Protein AF-A0AAW0YJJ9-F1 (afdb_monomer)

Mean predicted aligned error: 19.39 Å

Solvent-accessible surface area (backbone atoms only — not comparable to full-atom values): 18242 Å² total; per-residue (Å²): 126,76,77,82,68,66,64,67,80,53,61,61,94,86,38,88,67,25,73,57,55,52,52,52,48,52,52,46,52,50,46,52,54,56,66,72,48,93,59,61,86,70,57,46,58,56,50,55,52,51,48,54,51,50,52,51,50,52,51,48,52,55,50,49,52,53,52,52,52,51,50,52,54,51,50,53,52,49,52,55,52,50,53,51,50,49,54,51,49,51,55,34,48,55,51,44,60,65,66,80,73,74,61,62,89,79,41,93,83,54,60,74,71,58,75,61,61,44,95,88,51,78,79,64,95,70,92,69,89,79,58,80,53,82,73,88,95,60,98,54,47,79,64,71,83,73,65,68,82,86,68,65,86,82,68,69,77,73,48,73,67,54,54,50,51,50,49,53,50,51,53,50,53,48,52,52,49,22,52,50,26,48,53,50,50,54,55,49,52,53,51,49,54,53,51,52,52,52,49,52,53,51,52,52,51,53,49,39,52,59,44,35,75,76,37,56,70,60,25,52,52,54,50,53,53,48,53,50,50,55,52,51,53,52,53,53,55,72,67,54,76,80,79,72,76,76,82,72,77,78,80,76,80,79,82,78,82,72,56,96,74,45,29,79,46,58,27,38,41,88,44,101,91,46,76,42,83,76,49,73,52,75,32,80,56,79,66,75,45,52,30,37,97,86,52,76,45,72,65,126

Foldseek 3Di:
DVVVCDPQLDDDPPDPAGPVNVVLVVLQVVLVVVQVDDDDPPVNVVSVVSNVVSVVVVVVSVVVVVVVVVVVVVVVVVVVVVVVVVVVLVVLCCLQCVDPDPDLVVDPPRDQVCVQDDPLDDRDPDRDPQDQDDDDDDRDTPCVVPDDCVVPPPDDPCPPVNSVVSVVVSVVVSVVSNVVSVVVVVVVVVVVVVVVVVVVVVVQLVVLVVVCVVPVVVSVVSVVVVVVVVVVVVVVVVPPDPPDDPDDPDDDDDDDDADPQWDKDFAWDQDPVGTDTPDIDTHNDDACWHHYPVDIGHDD

pLDDT: mean 71.69, std 17.63, range [35.59, 93.94]

Secondary structure (DSSP, 8-state):
-TTTT--TTSPPTT-SS-HHHHHHHHHHHHHHHHHHS-PPTTHHHHHHHHHHHHHHHHHHHHHHHHHHHHHHHHHHHHHHHHHHHHHHHHHHHHHHH---PPPTTT-TT--THHHHS-TTSPPPS--S--PPPPSSS----TTTTS--GGGTTS-----HHHHHHHHHHHHHHHHHHHHHHHHHHHHHHHHHHHHHHHHHHHHHHHHHHHHHHH-HHHHHHHHHHHHHHHHHHHHHHHHS-----------PPPPPP--TT-EEEEEEEEETTEEEEEEEEEESS---EEE-SS-EEE--

Organism: NCBI:txid1651941

Sequence (300 aa):
MSELFEDPLTPKNGLTLTPFHITTLLLSSLVLFLSSTTLPSPFSLYIGMLKRIMVILVMIMIGHHVVVSQMDRVQKRWEIAREKENRELESLQVKAELKKKPDDWENASAHPSHFLTTRDGKPRLFPFPLGKAGGMGNKELWWEAGNSAHVGHFNQRETPEMLEQLRLETEGKEKARQAKAKKALKKFEARRAKWTKRLTHLKIISGIVVVGLVNRKIAVVCLAGYIYYTF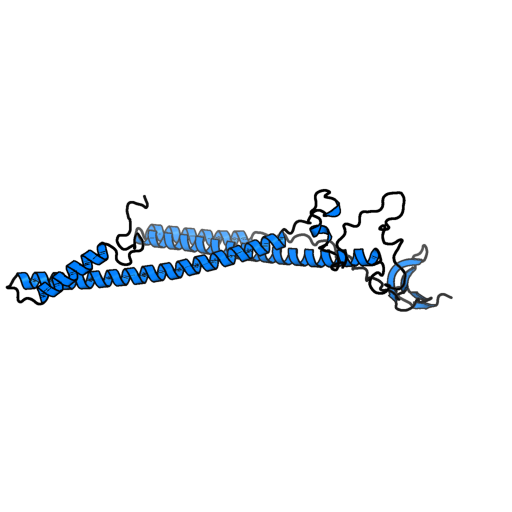AMHLAEMLKVEKKEEEGPAKKKKKIPAGPGMAMTYIYEPTPEGPKEAGAFPTRSPSHRLTTSFDSRYAS

Structure (mmCIF, N/CA/C/O backbone):
data_AF-A0AAW0YJJ9-F1
#
_entry.id   AF-A0AAW0YJJ9-F1
#
loop_
_atom_site.group_PDB
_atom_site.id
_atom_site.type_symbol
_atom_site.label_atom_id
_atom_site.label_alt_id
_atom_site.label_comp_id
_atom_site.label_asym_id
_atom_site.label_entity_id
_atom_site.label_seq_id
_atom_site.pdbx_PDB_ins_code
_atom_site.Cartn_x
_atom_site.Cartn_y
_atom_site.Cartn_z
_atom_site.occupancy
_atom_site.B_iso_or_equiv
_atom_site.auth_seq_id
_atom_site.auth_comp_id
_atom_site.auth_asym_id
_atom_site.auth_atom_id
_atom_site.pdbx_PDB_model_num
ATOM 1 N N . MET A 1 1 ? -5.923 21.837 16.883 1.00 39.38 1 MET A N 1
ATOM 2 C CA . MET A 1 1 ? -6.956 21.059 17.611 1.00 39.38 1 MET A CA 1
ATOM 3 C C . MET A 1 1 ? -6.453 19.711 18.138 1.00 39.38 1 MET A C 1
ATOM 5 O O . MET A 1 1 ? -7.084 19.179 19.035 1.00 39.38 1 MET A O 1
ATOM 9 N N . SER A 1 2 ? -5.332 19.170 17.648 1.00 44.78 2 SER A N 1
ATOM 10 C CA . SER A 1 2 ? -4.733 17.900 18.101 1.00 44.78 2 SER A CA 1
ATOM 11 C C . SER A 1 2 ? -4.000 17.959 19.451 1.00 44.78 2 SER A C 1
ATOM 13 O O . SER A 1 2 ? -3.766 16.914 20.039 1.00 44.78 2 SER A O 1
ATOM 15 N N . GLU A 1 3 ? -3.668 19.147 19.964 1.00 44.06 3 GLU A N 1
ATOM 16 C CA . GLU A 1 3 ? -2.981 19.307 21.261 1.00 44.06 3 GLU A CA 1
ATOM 17 C C . GLU A 1 3 ? -3.934 19.348 22.469 1.00 44.06 3 GLU A C 1
ATOM 19 O O . GLU A 1 3 ? -3.485 19.270 23.604 1.00 44.06 3 GLU A O 1
ATOM 24 N N . LEU A 1 4 ? -5.254 19.454 22.257 1.00 48.41 4 LEU A N 1
ATOM 25 C CA . LEU A 1 4 ? -6.216 19.569 23.366 1.00 48.41 4 LEU A CA 1
ATOM 26 C C . LEU A 1 4 ? -6.617 18.211 23.978 1.00 48.41 4 LEU A C 1
ATOM 28 O O . LEU A 1 4 ? -7.229 18.174 25.039 1.00 48.41 4 LEU A O 1
ATOM 32 N N . PHE A 1 5 ? -6.282 17.108 23.304 1.00 53.56 5 PHE A N 1
ATOM 33 C CA . PHE A 1 5 ? -6.531 15.730 23.737 1.00 53.56 5 PHE A CA 1
ATOM 34 C C . PHE A 1 5 ? -5.223 14.939 23.677 1.00 53.56 5 PHE A C 1
ATOM 36 O O . PHE A 1 5 ? -5.098 13.959 22.944 1.00 53.56 5 PHE A O 1
ATOM 43 N N . GLU A 1 6 ? -4.213 15.401 24.410 1.00 66.94 6 GLU A N 1
ATOM 44 C CA . GLU A 1 6 ? -3.031 14.577 24.636 1.00 66.94 6 GLU A CA 1
ATOM 45 C C . GLU A 1 6 ? -3.427 13.338 25.439 1.00 66.94 6 GLU A C 1
ATOM 47 O O . GLU A 1 6 ? -4.012 13.444 26.517 1.00 66.94 6 GLU A O 1
ATOM 52 N N . ASP A 1 7 ? -3.120 12.161 24.899 1.00 67.44 7 ASP A N 1
ATOM 53 C CA . ASP A 1 7 ? -3.418 10.892 25.551 1.00 67.44 7 ASP A CA 1
ATOM 54 C C . ASP A 1 7 ? -2.572 10.758 26.837 1.00 67.44 7 ASP A C 1
ATOM 56 O O . ASP A 1 7 ? -1.342 10.639 26.752 1.00 67.44 7 ASP A O 1
ATOM 60 N N . PRO A 1 8 ? -3.192 10.755 28.036 1.00 71.69 8 PRO A N 1
ATOM 61 C CA . PRO A 1 8 ? -2.481 10.686 29.316 1.00 71.69 8 PRO A CA 1
ATOM 62 C C . PRO A 1 8 ? -1.749 9.348 29.538 1.00 71.69 8 PRO A C 1
ATOM 64 O O . PRO A 1 8 ? -0.961 9.207 30.483 1.00 71.69 8 PRO A O 1
ATOM 67 N N . LEU A 1 9 ? -2.004 8.351 28.684 1.00 70.31 9 LEU A N 1
ATOM 68 C CA . LEU A 1 9 ? -1.375 7.034 28.711 1.00 70.31 9 LEU A CA 1
ATOM 69 C C . LEU A 1 9 ? -0.168 6.927 27.773 1.00 70.31 9 LEU A C 1
ATOM 71 O O . LEU A 1 9 ? 0.536 5.917 27.824 1.00 70.31 9 LEU A O 1
ATOM 75 N N . THR A 1 10 ? 0.121 7.954 26.968 1.00 71.94 10 THR A N 1
ATOM 76 C CA . THR A 1 10 ? 1.301 7.943 26.097 1.00 71.94 10 THR A CA 1
ATOM 77 C C . THR A 1 10 ? 2.590 8.228 26.876 1.00 71.94 10 THR A C 1
ATOM 79 O O . THR A 1 10 ? 2.663 9.202 27.634 1.00 71.94 10 THR A O 1
ATOM 82 N N . PRO A 1 11 ? 3.637 7.395 26.720 1.00 69.12 11 PRO A N 1
ATOM 83 C CA . PRO A 1 11 ? 4.928 7.642 27.347 1.00 69.12 11 PRO A CA 1
ATOM 84 C C . PRO A 1 11 ? 5.573 8.894 26.746 1.00 69.12 11 PRO A C 1
ATOM 86 O O . PRO A 1 11 ? 5.840 8.961 25.546 1.00 69.12 11 PRO A O 1
ATOM 89 N N . LYS A 1 12 ? 5.845 9.888 27.594 1.00 69.50 12 LYS A N 1
ATOM 90 C CA . LYS A 1 12 ? 6.594 11.099 27.238 1.00 69.50 12 LYS A CA 1
ATOM 91 C C . LYS A 1 12 ? 8.019 11.002 27.788 1.00 69.50 12 LYS A C 1
ATOM 93 O O . LYS A 1 12 ? 8.244 10.437 28.856 1.00 69.50 12 LYS A O 1
ATOM 98 N N . ASN A 1 13 ? 8.985 11.569 27.065 1.00 67.62 13 ASN A N 1
ATOM 99 C CA . ASN A 1 13 ? 10.380 11.731 27.510 1.00 67.62 13 ASN A CA 1
ATOM 100 C C . ASN A 1 13 ? 11.144 10.423 27.811 1.00 67.62 13 ASN A C 1
ATOM 102 O O . ASN A 1 13 ? 12.044 10.412 28.644 1.00 67.62 13 ASN A O 1
ATOM 106 N N . GLY A 1 14 ? 10.794 9.312 27.153 1.00 67.31 14 GLY A N 1
ATOM 107 C CA . GLY A 1 14 ? 11.489 8.028 27.334 1.00 67.31 14 GLY A CA 1
ATOM 108 C C . GLY A 1 14 ? 11.180 7.303 28.651 1.00 67.31 14 GLY A C 1
ATOM 109 O O . GLY A 1 14 ? 11.773 6.261 28.920 1.00 67.31 14 GLY A O 1
ATOM 110 N N . LEU A 1 15 ? 10.241 7.812 29.457 1.00 71.25 15 LEU A N 1
ATOM 111 C CA . LEU A 1 15 ? 9.734 7.129 30.647 1.00 71.25 15 LEU A CA 1
ATOM 112 C C . LEU A 1 15 ? 8.694 6.078 30.241 1.00 71.25 15 LEU A C 1
ATOM 114 O O . LEU A 1 15 ? 7.738 6.381 29.531 1.00 71.25 15 LEU A O 1
ATOM 118 N N . THR A 1 16 ? 8.863 4.842 30.714 1.00 69.62 16 THR A N 1
ATOM 119 C CA . THR A 1 16 ? 7.934 3.729 30.445 1.00 69.62 16 THR A CA 1
ATOM 120 C C . THR A 1 16 ? 6.622 3.842 31.225 1.00 69.62 16 THR A C 1
ATOM 122 O O . THR A 1 16 ? 5.606 3.307 30.792 1.00 69.62 16 THR A O 1
ATOM 125 N N . LEU A 1 17 ? 6.630 4.546 32.360 1.00 75.75 17 LEU A N 1
ATOM 126 C CA . LEU A 1 17 ? 5.475 4.764 33.230 1.00 75.75 17 LEU A CA 1
ATOM 127 C C . LEU A 1 17 ? 5.027 6.222 33.127 1.00 75.75 17 LEU A C 1
ATOM 129 O O . LEU A 1 17 ? 5.780 7.132 33.475 1.00 75.75 17 LEU A O 1
ATOM 133 N N . THR A 1 18 ? 3.794 6.451 32.672 1.00 82.69 18 THR A N 1
ATOM 134 C CA . THR A 1 18 ? 3.230 7.810 32.665 1.00 82.69 18 THR A CA 1
ATOM 135 C C . THR A 1 18 ? 2.819 8.235 34.079 1.00 82.69 18 THR A C 1
ATOM 137 O O . THR A 1 18 ? 2.569 7.372 34.928 1.00 82.69 18 THR A O 1
ATOM 140 N N . PRO A 1 19 ? 2.674 9.544 34.356 1.00 83.12 19 PRO A N 1
ATOM 141 C CA . PRO A 1 19 ? 2.151 10.026 35.635 1.00 83.12 19 PRO A CA 1
ATOM 142 C C . PRO A 1 19 ? 0.823 9.362 36.028 1.00 83.12 19 PRO A C 1
ATOM 144 O O . PRO A 1 19 ? 0.608 9.069 37.198 1.00 83.12 19 PRO A O 1
ATOM 147 N N . PHE A 1 20 ? -0.024 9.031 35.047 1.00 83.88 20 PHE A N 1
ATOM 148 C CA . PHE A 1 20 ? -1.269 8.295 35.264 1.00 83.88 20 PHE A CA 1
ATOM 149 C C . PHE A 1 20 ? -1.039 6.849 35.737 1.00 83.88 20 PHE A C 1
ATOM 151 O O . PHE A 1 20 ? -1.742 6.355 36.615 1.00 83.88 20 PHE A O 1
ATOM 158 N N . HIS A 1 21 ? -0.023 6.160 35.211 1.00 84.88 21 HIS A N 1
ATOM 159 C CA . HIS A 1 21 ? 0.356 4.829 35.697 1.00 84.88 21 HIS A CA 1
ATOM 160 C C . HIS A 1 21 ? 0.873 4.882 37.140 1.00 84.88 21 HIS A C 1
ATOM 162 O O . HIS A 1 21 ? 0.586 3.992 37.934 1.00 84.88 21 HIS A O 1
ATOM 168 N N . ILE A 1 22 ? 1.601 5.941 37.500 1.00 86.75 22 ILE A N 1
ATOM 169 C CA . ILE A 1 22 ? 2.150 6.123 38.850 1.00 86.75 22 ILE A CA 1
ATOM 170 C C . ILE A 1 22 ? 1.032 6.414 39.860 1.00 86.75 22 ILE A C 1
ATOM 172 O O . ILE A 1 22 ? 0.998 5.804 40.928 1.00 86.75 22 ILE A O 1
ATOM 176 N N . THR A 1 23 ? 0.086 7.299 39.527 1.00 86.69 23 THR A N 1
ATOM 177 C CA . THR A 1 23 ? -1.044 7.619 40.416 1.00 86.69 23 THR A CA 1
ATOM 178 C C . THR A 1 23 ? -1.983 6.434 40.599 1.00 86.69 23 THR A C 1
ATOM 180 O O . THR A 1 23 ? -2.426 6.176 41.716 1.00 86.69 23 THR A O 1
ATOM 183 N N . THR A 1 24 ? -2.251 5.673 39.535 1.00 87.44 24 THR A N 1
ATOM 184 C CA . THR A 1 24 ? -3.068 4.452 39.616 1.00 87.44 24 THR A CA 1
ATOM 185 C C . THR A 1 24 ? -2.387 3.360 40.435 1.00 87.44 24 THR A C 1
ATOM 187 O O . THR A 1 24 ? -3.048 2.751 41.277 1.00 87.44 24 THR A O 1
ATOM 190 N N . LEU A 1 25 ? -1.071 3.162 40.281 1.00 88.31 25 LEU A N 1
ATOM 191 C CA . LEU A 1 25 ? -0.288 2.263 41.136 1.00 88.31 25 LEU A CA 1
ATOM 192 C C . LEU A 1 25 ? -0.369 2.673 42.607 1.00 88.31 25 LEU A C 1
ATOM 194 O O . LEU A 1 25 ? -0.678 1.831 43.448 1.00 88.31 25 LEU A O 1
ATOM 198 N N . LEU A 1 26 ? -0.162 3.956 42.909 1.00 90.25 26 LEU A N 1
ATOM 199 C CA . LEU A 1 26 ? -0.200 4.481 44.274 1.00 90.25 26 LEU A CA 1
ATOM 200 C C . LEU A 1 26 ? -1.591 4.356 44.912 1.00 90.25 26 LEU A C 1
ATOM 202 O O . LEU A 1 26 ? -1.706 3.937 46.061 1.00 90.25 26 LEU A O 1
ATOM 206 N N . LEU A 1 27 ? -2.665 4.651 44.173 1.00 89.00 27 LEU A N 1
ATOM 207 C CA . LEU A 1 27 ? -4.025 4.425 44.671 1.00 89.00 27 LEU A CA 1
ATOM 208 C C . LEU A 1 27 ? -4.305 2.932 44.873 1.00 89.00 27 LEU A C 1
ATOM 210 O O . LEU A 1 27 ? -4.967 2.556 45.836 1.00 89.00 27 LEU A O 1
ATOM 214 N N . SER A 1 28 ? -3.816 2.072 43.976 1.00 87.38 28 SER A N 1
ATOM 215 C CA . SER A 1 28 ? -4.058 0.631 44.065 1.00 87.38 28 SER A CA 1
ATOM 216 C C . SER A 1 28 ? -3.346 0.011 45.267 1.00 87.38 28 SER A C 1
ATOM 218 O O . SER A 1 28 ? -3.951 -0.789 45.980 1.00 87.38 28 SER A O 1
ATOM 220 N N . SER A 1 29 ? -2.109 0.430 45.552 1.00 89.44 29 SER A N 1
ATOM 221 C CA . SER A 1 29 ? -1.363 -0.019 46.727 1.00 89.44 29 SER A CA 1
ATOM 222 C C . SER A 1 29 ? -2.005 0.487 48.017 1.00 89.44 29 SER A C 1
ATOM 224 O O . SER A 1 29 ? -2.169 -0.295 48.952 1.00 89.44 29 SER A O 1
ATOM 226 N N . LEU A 1 30 ? -2.471 1.741 48.040 1.00 89.31 30 LEU A N 1
ATOM 227 C CA . LEU A 1 30 ? -3.208 2.312 49.167 1.00 89.31 30 LEU A CA 1
ATOM 228 C C . LEU A 1 30 ? -4.517 1.552 49.436 1.00 89.31 30 LEU A C 1
ATOM 230 O O . LEU A 1 30 ? -4.807 1.212 50.578 1.00 89.31 30 LEU A O 1
ATOM 234 N N . VAL A 1 31 ? -5.295 1.240 48.395 1.00 89.62 31 VAL A N 1
ATOM 235 C CA . VAL A 1 31 ? -6.559 0.493 48.521 1.00 89.62 31 VAL A CA 1
ATOM 236 C C . VAL A 1 31 ? -6.321 -0.950 48.970 1.00 89.62 31 VAL A C 1
ATOM 238 O O . VAL A 1 31 ? -7.091 -1.467 49.777 1.00 89.62 31 VAL A O 1
ATOM 241 N N . LEU A 1 32 ? -5.258 -1.606 48.494 1.00 86.81 32 LEU A N 1
ATOM 242 C CA . LEU A 1 32 ? -4.882 -2.946 48.956 1.00 86.81 32 LEU A CA 1
ATOM 243 C C . LEU A 1 32 ? -4.444 -2.942 50.424 1.00 86.81 32 LEU A C 1
ATOM 245 O O . LEU A 1 32 ? -4.860 -3.822 51.174 1.00 86.81 32 LEU A O 1
ATOM 249 N N . PHE A 1 33 ? -3.670 -1.936 50.835 1.00 88.56 33 PHE A N 1
ATOM 250 C CA . PHE A 1 33 ? -3.261 -1.738 52.224 1.00 88.56 33 PHE A CA 1
ATOM 251 C C . PHE A 1 33 ? -4.461 -1.451 53.138 1.00 88.56 33 PHE A C 1
ATOM 253 O O . PHE A 1 33 ? -4.631 -2.081 54.173 1.00 88.56 33 PHE A O 1
ATOM 260 N N . LEU A 1 34 ? -5.366 -0.564 52.726 1.00 85.56 34 LEU A N 1
ATOM 261 C CA . LEU A 1 34 ? -6.602 -0.294 53.464 1.00 85.56 34 LEU A CA 1
ATOM 262 C C . LEU A 1 34 ? -7.491 -1.545 53.544 1.00 85.56 34 LEU A C 1
ATOM 264 O O . LEU A 1 34 ? -8.087 -1.819 54.581 1.00 85.56 34 LEU A O 1
ATOM 268 N N . SER A 1 35 ? -7.538 -2.351 52.480 1.00 84.44 35 SER A N 1
ATOM 269 C CA . SER A 1 35 ? -8.289 -3.610 52.448 1.00 84.44 35 SER A CA 1
ATOM 270 C C . SER A 1 35 ? -7.710 -4.705 53.351 1.00 84.44 35 SER A C 1
ATOM 272 O O . SER A 1 35 ? -8.447 -5.648 53.641 1.00 84.44 35 SER A O 1
ATOM 274 N N . SER A 1 36 ? -6.432 -4.644 53.745 1.00 85.38 36 SER A N 1
ATOM 275 C CA . SER A 1 36 ? -5.837 -5.604 54.687 1.00 85.38 36 SER A CA 1
ATOM 276 C C . SER A 1 36 ? -6.034 -5.200 56.148 1.00 85.38 36 SER A C 1
ATOM 278 O O . SER A 1 36 ? -5.894 -6.037 57.038 1.00 85.38 36 SER A O 1
ATOM 280 N N . THR A 1 37 ? -6.396 -3.942 56.404 1.00 84.88 37 THR A N 1
ATOM 281 C CA . THR A 1 37 ? -6.730 -3.461 57.745 1.00 84.88 37 THR A CA 1
ATOM 282 C C . THR A 1 37 ? -8.196 -3.744 58.081 1.00 84.88 37 THR A C 1
ATOM 284 O O . THR A 1 37 ? -9.087 -3.626 57.239 1.00 84.88 37 THR A O 1
ATOM 287 N N . THR A 1 38 ? -8.479 -4.134 59.323 1.00 79.81 38 THR A N 1
ATOM 288 C CA . THR A 1 38 ? -9.845 -4.397 59.794 1.00 79.81 38 THR A CA 1
ATOM 289 C C . THR A 1 38 ? -10.542 -3.079 60.131 1.00 79.81 38 THR A C 1
ATOM 291 O O . THR A 1 38 ? -10.528 -2.644 61.283 1.00 79.81 38 THR A O 1
ATOM 294 N N . LEU A 1 39 ? -11.119 -2.407 59.129 1.00 83.31 39 LEU A N 1
ATOM 295 C CA . LEU A 1 39 ? -11.877 -1.174 59.361 1.00 83.31 39 LEU A CA 1
ATOM 296 C C . LEU A 1 39 ? -13.304 -1.443 59.875 1.00 83.31 39 LEU A C 1
ATOM 298 O O . LEU A 1 39 ? -13.953 -2.390 59.420 1.00 83.31 39 LEU A O 1
ATOM 302 N N . PRO A 1 40 ? -13.839 -0.568 60.748 1.00 84.56 40 PRO A N 1
ATOM 303 C CA . PRO A 1 40 ? -15.239 -0.603 61.157 1.00 84.56 40 PRO A CA 1
ATOM 304 C C . PRO A 1 40 ? -16.202 -0.369 59.982 1.00 84.56 40 PRO A C 1
ATOM 306 O O . PRO A 1 40 ? -15.898 0.354 59.027 1.00 84.56 40 PRO A O 1
ATOM 309 N N . SER A 1 41 ? -17.412 -0.925 60.079 1.00 82.06 41 SER A N 1
ATOM 310 C CA . SER A 1 41 ? -18.537 -0.505 59.229 1.00 82.06 41 SER A CA 1
ATOM 311 C C . SER A 1 41 ? -18.855 0.972 59.515 1.00 82.06 41 SER A C 1
ATOM 313 O O . SER A 1 41 ? -18.870 1.338 60.692 1.00 82.06 41 SER A O 1
ATOM 315 N N . PRO A 1 42 ? -19.077 1.848 58.510 1.00 82.81 42 PRO A N 1
ATOM 316 C CA . PRO A 1 42 ? -19.348 1.588 57.087 1.00 82.81 42 PRO A CA 1
ATOM 317 C C . PRO A 1 42 ? -18.124 1.666 56.150 1.00 82.81 42 PRO A C 1
ATOM 319 O O . PRO A 1 42 ? -18.261 1.479 54.942 1.00 82.81 42 PRO A O 1
ATOM 322 N N . PHE A 1 43 ? -16.923 1.951 56.661 1.00 82.75 43 PHE A N 1
ATOM 323 C CA . PHE A 1 43 ? -15.734 2.197 55.831 1.00 82.75 43 PHE A CA 1
ATOM 324 C C . PHE A 1 43 ? -15.274 0.966 55.038 1.00 82.75 43 PHE A C 1
ATOM 326 O O . PHE A 1 43 ? -14.799 1.097 53.908 1.00 82.75 43 PHE A O 1
ATOM 333 N N . SER A 1 44 ? -15.488 -0.235 55.581 1.00 81.31 44 SER A N 1
ATOM 334 C CA . SER A 1 44 ? -15.192 -1.501 54.899 1.00 81.31 44 SER A CA 1
ATOM 335 C C . SER A 1 44 ? -15.969 -1.680 53.582 1.00 81.31 44 SER A C 1
ATOM 337 O O . SER A 1 44 ? -15.416 -2.192 52.606 1.00 81.31 44 SER A O 1
ATOM 339 N N . LEU A 1 45 ? -17.216 -1.194 53.506 1.00 84.75 45 LEU A N 1
ATOM 340 C CA . LEU A 1 45 ? -18.039 -1.221 52.287 1.00 84.75 45 LEU A CA 1
ATOM 341 C C . LEU A 1 45 ? -17.458 -0.319 51.191 1.00 84.75 45 LEU A C 1
ATOM 343 O O . LEU A 1 45 ? -17.327 -0.749 50.043 1.00 84.75 45 LEU A O 1
ATOM 347 N N . TYR A 1 46 ? -17.061 0.907 51.543 1.00 87.56 46 TYR A N 1
ATOM 348 C CA . TYR A 1 46 ? -16.474 1.858 50.595 1.00 87.56 46 TYR A CA 1
ATOM 349 C C . TYR A 1 46 ? -15.144 1.361 50.025 1.00 87.56 46 TYR A C 1
ATOM 351 O O . TYR A 1 46 ? -14.928 1.441 48.815 1.00 87.56 46 TYR A O 1
ATOM 359 N N . ILE A 1 47 ? -14.288 0.774 50.864 1.00 87.31 47 ILE A N 1
ATOM 360 C CA . ILE A 1 47 ? -13.007 0.195 50.432 1.00 87.31 47 ILE A CA 1
ATOM 361 C C . ILE A 1 47 ? -13.234 -1.011 49.513 1.00 87.31 47 ILE A C 1
ATOM 363 O O . ILE A 1 47 ? -12.550 -1.153 48.498 1.00 87.31 47 ILE A O 1
ATOM 367 N N . GLY A 1 48 ? -14.242 -1.842 49.800 1.00 85.31 48 GLY A N 1
ATOM 368 C CA . GLY A 1 48 ? -14.642 -2.944 48.925 1.00 85.31 48 GLY A CA 1
ATOM 369 C C . GLY A 1 48 ? -15.087 -2.480 47.531 1.00 85.31 48 GLY A C 1
ATOM 370 O O . GLY A 1 48 ? -14.703 -3.090 46.530 1.00 85.31 48 GLY A O 1
ATOM 371 N N . MET A 1 49 ? -15.846 -1.382 47.444 1.00 88.56 49 MET A N 1
ATOM 372 C CA . MET A 1 49 ? -16.237 -0.774 46.163 1.00 88.56 49 MET A CA 1
ATOM 373 C C . MET A 1 49 ? -15.034 -0.177 45.422 1.00 88.56 49 MET A C 1
ATOM 375 O O . MET A 1 49 ? -14.842 -0.469 44.241 1.00 88.56 49 MET A O 1
ATOM 379 N N . LEU A 1 50 ? -14.184 0.582 46.120 1.00 88.88 50 LEU A N 1
ATOM 380 C CA . LEU A 1 50 ? -12.950 1.157 45.573 1.00 88.88 50 LEU A CA 1
ATOM 381 C C . LEU A 1 50 ? -12.026 0.081 44.999 1.00 88.88 50 LEU A C 1
ATOM 383 O O . LEU A 1 50 ? -11.544 0.225 43.880 1.00 88.88 50 LEU A O 1
ATOM 387 N N . LYS A 1 51 ? -11.846 -1.044 45.699 1.00 88.06 51 LYS A N 1
ATOM 388 C CA . LYS A 1 51 ? -11.052 -2.181 45.211 1.00 88.06 51 LYS A CA 1
ATOM 389 C C . LYS A 1 51 ? -11.571 -2.715 43.877 1.00 88.06 51 LYS A C 1
ATOM 391 O O . LYS A 1 51 ? -10.779 -2.957 42.969 1.00 88.06 51 LYS A O 1
ATOM 396 N N . ARG A 1 52 ? -12.889 -2.884 43.734 1.00 89.25 52 ARG A N 1
ATOM 397 C CA . ARG A 1 52 ? -13.504 -3.355 42.479 1.00 89.25 52 ARG A CA 1
ATOM 398 C C . ARG A 1 52 ? -13.294 -2.353 41.344 1.00 89.25 52 ARG A C 1
ATOM 400 O O . ARG A 1 52 ? -12.933 -2.762 40.246 1.00 89.25 52 ARG A O 1
ATOM 407 N N . ILE A 1 53 ? -13.454 -1.058 41.623 1.00 90.31 53 ILE A N 1
ATOM 408 C CA . ILE A 1 53 ? -13.214 0.017 40.648 1.00 90.31 53 ILE A CA 1
ATOM 409 C C . ILE A 1 53 ? -11.749 0.021 40.197 1.00 90.31 53 ILE A C 1
ATOM 411 O O . ILE A 1 53 ? -11.484 0.064 38.998 1.00 90.31 53 ILE A O 1
ATOM 415 N N . MET A 1 54 ? -10.798 -0.100 41.128 1.00 89.38 54 MET A N 1
ATOM 416 C CA . MET A 1 54 ? -9.368 -0.135 40.803 1.00 89.38 54 MET A CA 1
ATOM 417 C C . MET A 1 54 ? -8.995 -1.355 39.955 1.00 89.38 54 MET A C 1
ATOM 419 O O . MET A 1 54 ? -8.227 -1.223 39.007 1.00 89.38 54 MET A O 1
ATOM 423 N N . VAL A 1 55 ? -9.570 -2.530 40.234 1.00 88.62 55 VAL A N 1
ATOM 424 C CA . VAL A 1 55 ? -9.357 -3.738 39.415 1.00 88.62 55 VAL A CA 1
ATOM 425 C C . VAL A 1 55 ? -9.859 -3.522 37.985 1.00 88.62 55 VAL A C 1
ATOM 427 O O . VAL A 1 55 ? -9.152 -3.844 37.033 1.00 88.62 55 VAL A O 1
ATOM 430 N N . ILE A 1 56 ? -11.050 -2.939 37.821 1.00 90.75 56 ILE A N 1
ATOM 431 C CA . ILE A 1 56 ? -11.606 -2.618 36.498 1.00 90.75 56 ILE A CA 1
ATOM 432 C C . ILE A 1 56 ? -10.709 -1.610 35.769 1.00 90.75 56 ILE A C 1
ATOM 434 O O . ILE A 1 56 ? -10.400 -1.810 34.596 1.00 90.75 56 ILE A O 1
ATOM 438 N N . LEU A 1 57 ? -10.243 -0.566 36.460 1.00 89.75 57 LEU A N 1
ATOM 439 C CA . LEU A 1 57 ? -9.357 0.447 35.888 1.00 89.75 57 LEU A CA 1
ATOM 440 C C . LEU A 1 57 ? -8.046 -0.166 35.376 1.00 89.75 57 LEU A C 1
ATOM 442 O O . LEU A 1 57 ? -7.653 0.094 34.241 1.00 89.75 57 LEU A O 1
ATOM 446 N N . VAL A 1 58 ? -7.407 -1.033 36.167 1.00 88.62 58 VAL A N 1
ATOM 447 C CA . VAL A 1 58 ? -6.181 -1.740 35.759 1.00 88.62 58 VAL A CA 1
ATOM 448 C C . VAL A 1 58 ? -6.439 -2.635 34.544 1.00 88.62 58 VAL A C 1
ATOM 450 O O . VAL A 1 58 ? -5.647 -2.632 33.603 1.00 88.62 58 VAL A O 1
ATOM 453 N N . MET A 1 59 ? -7.566 -3.352 34.505 1.00 89.31 59 MET A N 1
ATOM 454 C CA . MET A 1 59 ? -7.935 -4.174 33.344 1.00 89.31 59 MET A CA 1
ATOM 455 C C . MET A 1 59 ? -8.146 -3.332 32.079 1.00 89.31 59 MET A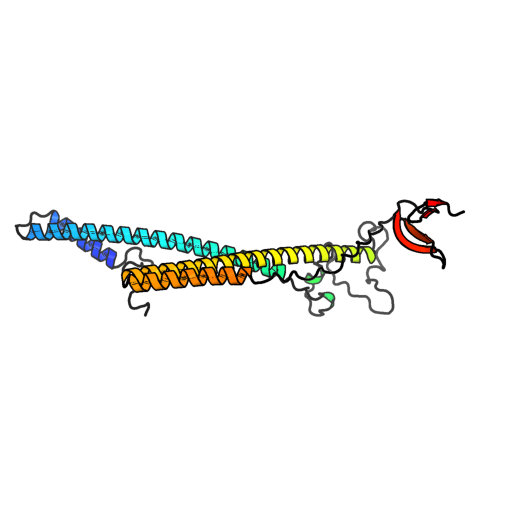 C 1
ATOM 457 O O . MET A 1 59 ? -7.700 -3.730 31.003 1.00 89.31 59 MET A O 1
ATOM 461 N N . ILE A 1 60 ? -8.768 -2.154 32.196 1.00 90.62 60 ILE A N 1
ATOM 462 C CA . ILE A 1 60 ? -8.930 -1.211 31.078 1.00 90.62 60 ILE A CA 1
ATOM 463 C C . ILE A 1 60 ? -7.567 -0.703 30.598 1.00 90.62 60 ILE A C 1
ATOM 465 O O . ILE A 1 60 ? -7.337 -0.653 29.393 1.00 90.62 60 ILE A O 1
ATOM 469 N N . MET A 1 61 ? -6.644 -0.381 31.507 1.00 87.00 61 MET A N 1
ATOM 470 C CA . MET A 1 61 ? -5.293 0.062 31.144 1.00 87.00 61 MET A CA 1
ATOM 471 C C . MET A 1 61 ? -4.502 -1.024 30.407 1.00 87.00 61 MET A C 1
ATOM 473 O O . MET A 1 61 ? -3.877 -0.747 29.384 1.00 87.00 61 MET A O 1
ATOM 477 N N . ILE A 1 62 ? -4.569 -2.272 30.881 1.00 88.12 62 ILE A N 1
ATOM 478 C CA . ILE A 1 62 ? -3.957 -3.416 30.191 1.00 88.12 62 ILE A CA 1
ATOM 479 C C . ILE A 1 62 ? -4.595 -3.590 28.808 1.00 88.12 62 ILE A C 1
ATOM 481 O O . ILE A 1 62 ? -3.883 -3.739 27.815 1.00 88.12 62 ILE A O 1
ATOM 485 N N . GLY A 1 63 ? -5.927 -3.520 28.722 1.00 88.25 63 GLY A N 1
ATOM 486 C CA . GLY A 1 63 ? -6.661 -3.585 27.459 1.00 88.25 63 GLY A CA 1
ATOM 487 C C . GLY A 1 63 ? -6.235 -2.493 26.475 1.00 88.25 63 GLY A C 1
ATOM 488 O O . GLY A 1 63 ? -5.939 -2.792 25.320 1.00 88.25 63 GLY A O 1
ATOM 489 N N . HIS A 1 64 ? -6.120 -1.248 26.942 1.00 87.44 64 HIS A N 1
ATOM 490 C CA . HIS A 1 64 ? -5.628 -0.119 26.155 1.00 87.44 64 HIS A CA 1
ATOM 491 C C . HIS A 1 64 ? -4.219 -0.384 25.618 1.00 87.44 64 HIS A C 1
ATOM 493 O O . HIS A 1 64 ? -3.988 -0.277 24.416 1.00 87.44 64 HIS A O 1
ATOM 499 N N . HIS A 1 65 ? -3.295 -0.818 26.480 1.00 86.00 65 HIS A N 1
ATOM 500 C CA . HIS A 1 65 ? -1.930 -1.138 26.070 1.00 86.00 65 HIS A CA 1
ATOM 501 C C . HIS A 1 65 ? -1.887 -2.252 25.012 1.00 86.00 65 HIS A C 1
ATOM 503 O O . HIS A 1 65 ? -1.120 -2.173 24.052 1.00 86.00 65 HIS A O 1
ATOM 509 N N . VAL A 1 66 ? -2.725 -3.285 25.144 1.00 87.94 66 VAL A N 1
ATOM 510 C CA . VAL A 1 66 ? -2.836 -4.347 24.133 1.00 87.94 66 VAL A CA 1
ATOM 511 C C . VAL A 1 66 ? -3.328 -3.778 22.802 1.00 87.94 66 VAL A C 1
ATOM 513 O O . VAL A 1 66 ? -2.718 -4.061 21.773 1.00 87.94 66 VAL A O 1
ATOM 516 N N . VAL A 1 67 ? -4.383 -2.959 22.803 1.00 88.44 67 VAL A N 1
ATOM 517 C CA . VAL A 1 67 ? -4.934 -2.354 21.579 1.00 88.44 67 VAL A CA 1
ATOM 518 C C . VAL A 1 67 ? -3.905 -1.454 20.898 1.00 88.44 67 VAL A C 1
ATOM 520 O O . VAL A 1 67 ? -3.637 -1.641 19.712 1.00 88.44 67 VAL A O 1
ATOM 523 N N . VAL A 1 68 ? -3.267 -0.550 21.645 1.00 86.44 68 VAL A N 1
ATOM 524 C CA . VAL A 1 68 ? -2.226 0.345 21.117 1.00 86.44 68 VAL A CA 1
ATOM 525 C C . VAL A 1 68 ? -1.046 -0.459 20.574 1.00 86.44 68 VAL A C 1
ATOM 527 O O . VAL A 1 68 ? -0.618 -0.235 19.446 1.00 86.44 68 VAL A O 1
ATOM 530 N N . SER A 1 69 ? -0.579 -1.483 21.297 1.00 84.69 69 SER A N 1
ATOM 531 C CA . SER A 1 69 ? 0.515 -2.338 20.821 1.00 84.69 69 SER A CA 1
ATOM 532 C C . SER A 1 69 ? 0.167 -3.062 19.517 1.00 84.69 69 SER A C 1
ATOM 534 O O . SER A 1 69 ? 1.018 -3.202 18.635 1.00 84.69 69 SER A O 1
ATOM 536 N N . GLN A 1 70 ? -1.076 -3.524 19.361 1.00 88.62 70 GLN A N 1
ATOM 537 C CA . GLN A 1 70 ? -1.529 -4.134 18.110 1.00 88.62 70 GLN A CA 1
ATOM 538 C C . GLN A 1 70 ? -1.595 -3.101 16.979 1.00 88.62 70 GLN A C 1
ATOM 540 O O . GLN A 1 70 ? -1.132 -3.389 15.874 1.00 88.62 70 GLN A O 1
ATOM 545 N N . MET A 1 71 ? -2.106 -1.897 17.253 1.00 87.44 71 MET A N 1
ATOM 546 C CA . MET A 1 71 ? -2.151 -0.802 16.281 1.00 87.44 71 MET A CA 1
ATOM 547 C C . MET A 1 71 ? -0.750 -0.407 15.811 1.00 87.44 71 MET A C 1
ATOM 549 O O . MET A 1 71 ? -0.521 -0.362 14.604 1.00 87.44 71 MET A O 1
ATOM 553 N N . ASP A 1 72 ? 0.209 -0.252 16.722 1.00 87.75 72 ASP A N 1
ATOM 554 C CA . ASP A 1 72 ? 1.600 0.077 16.397 1.00 87.75 72 ASP A CA 1
ATOM 555 C C . ASP A 1 72 ? 2.273 -1.014 15.561 1.00 87.75 72 ASP A C 1
ATOM 557 O O . ASP A 1 72 ? 2.982 -0.732 14.593 1.00 87.75 72 ASP A O 1
ATOM 561 N N . ARG A 1 73 ? 2.053 -2.292 15.903 1.00 90.38 73 ARG A N 1
ATOM 562 C CA . ARG A 1 73 ? 2.575 -3.424 15.115 1.00 90.38 73 ARG A CA 1
ATOM 563 C C . ARG A 1 73 ? 2.027 -3.405 13.698 1.00 90.38 73 ARG A C 1
ATOM 565 O O . ARG A 1 73 ? 2.767 -3.657 12.747 1.00 90.38 73 ARG A O 1
ATOM 572 N N . VAL A 1 74 ? 0.732 -3.141 13.561 1.00 90.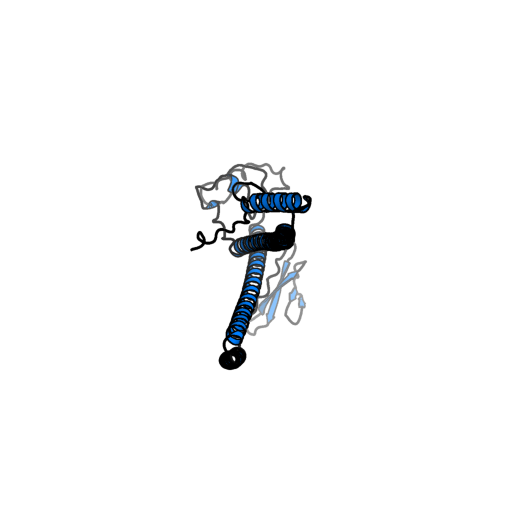31 74 VAL A N 1
ATOM 573 C CA . VAL A 1 74 ? 0.070 -3.038 12.264 1.00 90.31 74 VAL A CA 1
ATOM 574 C C . VAL A 1 74 ? 0.628 -1.838 11.504 1.00 90.31 74 VAL A C 1
ATOM 576 O O . VAL A 1 74 ? 1.067 -2.011 10.371 1.00 90.31 74 VAL A O 1
ATOM 579 N N . GLN A 1 75 ? 0.710 -0.662 12.124 1.00 90.75 75 GLN A N 1
ATOM 580 C CA . GLN A 1 75 ? 1.231 0.556 11.508 1.00 90.75 75 GLN A CA 1
ATOM 581 C C . GLN A 1 75 ? 2.673 0.387 11.013 1.00 90.75 75 GLN A C 1
ATOM 583 O O . GLN A 1 75 ? 2.946 0.664 9.848 1.00 90.75 75 GLN A O 1
ATOM 588 N N . LYS A 1 76 ? 3.570 -0.181 11.826 1.00 91.69 76 LYS A N 1
ATOM 589 C CA . LYS A 1 76 ? 4.950 -0.481 11.406 1.00 91.69 76 LYS A CA 1
ATOM 590 C C . LYS A 1 76 ? 4.995 -1.426 10.206 1.00 91.69 76 LYS A C 1
ATOM 592 O O . LYS A 1 76 ? 5.768 -1.215 9.276 1.00 91.69 76 LYS A O 1
ATOM 597 N N . ARG A 1 77 ? 4.145 -2.463 10.182 1.00 92.25 77 ARG A N 1
ATOM 598 C CA . ARG A 1 77 ? 4.030 -3.360 9.016 1.00 92.25 77 ARG A CA 1
ATOM 599 C C . ARG A 1 77 ? 3.562 -2.610 7.768 1.00 92.25 77 ARG A C 1
ATOM 601 O O . ARG A 1 77 ? 4.078 -2.882 6.686 1.00 92.25 77 ARG A O 1
ATOM 608 N N . TRP A 1 78 ? 2.624 -1.673 7.910 1.00 87.69 78 TRP A N 1
ATOM 609 C CA . TRP A 1 78 ? 2.169 -0.819 6.809 1.00 87.69 78 TRP A CA 1
ATOM 610 C C . TRP A 1 78 ? 3.271 0.106 6.296 1.00 87.69 78 TRP A C 1
ATOM 612 O O . TRP A 1 78 ? 3.442 0.216 5.085 1.00 87.69 78 TRP A O 1
ATOM 622 N N . GLU A 1 79 ? 4.030 0.741 7.186 1.00 92.25 79 GLU A N 1
ATOM 623 C CA . GLU A 1 79 ? 5.138 1.632 6.824 1.00 92.25 79 GLU A CA 1
ATOM 624 C C . GLU A 1 79 ? 6.231 0.882 6.055 1.00 92.25 79 GLU A C 1
ATOM 626 O O . GLU A 1 79 ? 6.612 1.309 4.966 1.00 92.25 79 GLU A O 1
ATOM 631 N N . ILE A 1 80 ? 6.636 -0.297 6.540 1.00 92.12 80 ILE A N 1
ATOM 632 C CA . ILE A 1 80 ? 7.609 -1.165 5.856 1.00 92.12 80 ILE A CA 1
ATOM 633 C C . ILE A 1 80 ? 7.096 -1.588 4.474 1.00 92.12 80 ILE A C 1
ATOM 635 O O . ILE A 1 80 ? 7.835 -1.552 3.487 1.00 92.12 80 ILE A O 1
ATOM 639 N N . ALA A 1 81 ? 5.827 -1.998 4.380 1.00 90.31 81 ALA A N 1
ATOM 640 C CA . ALA A 1 81 ? 5.231 -2.399 3.108 1.00 90.31 81 ALA A CA 1
ATOM 641 C C . ALA A 1 81 ? 5.194 -1.233 2.108 1.00 90.31 81 ALA A C 1
ATOM 643 O O . ALA A 1 81 ? 5.523 -1.418 0.936 1.00 90.31 81 ALA A O 1
ATOM 644 N N . ARG A 1 82 ? 4.853 -0.030 2.581 1.00 88.06 82 ARG A N 1
ATOM 645 C CA . ARG A 1 82 ? 4.797 1.194 1.778 1.00 88.06 82 ARG A CA 1
ATOM 646 C C . ARG A 1 82 ? 6.174 1.617 1.284 1.00 88.06 82 ARG A C 1
ATOM 648 O O . ARG A 1 82 ? 6.321 1.991 0.126 1.00 88.06 82 ARG A O 1
ATOM 655 N N . GLU A 1 83 ? 7.185 1.543 2.141 1.00 90.56 83 GLU A N 1
ATOM 656 C CA . GLU A 1 83 ? 8.556 1.869 1.763 1.00 90.56 83 GLU A CA 1
ATOM 657 C C . GLU A 1 83 ? 9.085 0.891 0.708 1.00 90.56 83 GLU A C 1
ATOM 659 O O . GLU A 1 83 ? 9.658 1.310 -0.299 1.00 90.56 83 GLU A O 1
ATOM 664 N N . LYS A 1 84 ? 8.833 -0.412 0.884 1.00 90.06 84 LYS A N 1
ATOM 665 C CA . LYS A 1 84 ? 9.199 -1.430 -0.105 1.00 90.06 84 LYS A CA 1
ATOM 666 C C . LYS A 1 84 ? 8.517 -1.184 -1.454 1.00 90.06 84 LYS A C 1
ATOM 668 O O . LYS A 1 84 ? 9.178 -1.243 -2.487 1.00 90.06 84 LYS A O 1
ATOM 673 N N . GLU A 1 85 ? 7.222 -0.877 -1.441 1.00 85.06 85 GLU A N 1
ATOM 674 C CA . GLU A 1 85 ? 6.451 -0.560 -2.645 1.00 85.06 85 GLU A CA 1
ATOM 675 C C . GLU A 1 85 ? 6.990 0.692 -3.355 1.00 85.06 85 GLU A C 1
ATOM 677 O O . GLU A 1 85 ? 7.190 0.669 -4.569 1.00 85.06 85 GLU A O 1
ATOM 682 N N . ASN A 1 86 ? 7.306 1.757 -2.612 1.00 86.25 86 ASN A N 1
ATOM 683 C CA . ASN A 1 86 ? 7.894 2.976 -3.173 1.00 86.25 86 ASN A CA 1
ATOM 684 C C . ASN A 1 86 ? 9.260 2.708 -3.822 1.00 86.25 86 ASN A C 1
ATOM 686 O O . ASN A 1 86 ? 9.475 3.106 -4.964 1.00 86.25 86 ASN A O 1
ATOM 690 N N . ARG A 1 87 ? 10.148 1.961 -3.153 1.00 86.38 87 ARG A N 1
ATOM 691 C CA . ARG A 1 87 ? 11.457 1.574 -3.711 1.00 86.38 87 ARG A CA 1
ATOM 692 C C . ARG A 1 87 ? 11.311 0.749 -4.992 1.00 86.38 87 ARG A C 1
ATOM 694 O O . ARG A 1 87 ? 12.053 0.944 -5.957 1.00 86.38 87 ARG A O 1
ATOM 701 N N . GLU A 1 88 ? 10.352 -0.176 -5.029 1.00 84.81 88 GLU A N 1
ATOM 702 C CA . GLU A 1 88 ? 10.058 -0.953 -6.236 1.00 84.81 88 GLU A CA 1
ATOM 703 C C . GLU A 1 88 ? 9.575 -0.048 -7.379 1.00 84.81 88 GLU A C 1
ATOM 705 O O . GLU A 1 88 ? 10.065 -0.183 -8.505 1.00 84.81 88 GLU A O 1
ATOM 710 N N . LEU A 1 89 ? 8.684 0.908 -7.101 1.00 83.00 89 LEU A N 1
ATOM 711 C CA . LEU A 1 89 ? 8.180 1.867 -8.087 1.00 83.00 89 LEU A CA 1
ATOM 712 C C . LEU A 1 89 ? 9.270 2.787 -8.628 1.00 83.00 89 LEU A C 1
ATOM 714 O O . LEU A 1 89 ? 9.388 2.910 -9.847 1.00 83.00 89 LEU A O 1
ATOM 718 N N . GLU A 1 90 ? 10.093 3.363 -7.758 1.00 83.94 90 GLU A N 1
ATOM 719 C CA . GLU A 1 90 ? 11.241 4.185 -8.150 1.00 83.94 90 GLU A CA 1
ATOM 720 C C . GLU A 1 90 ? 12.186 3.388 -9.054 1.00 83.94 90 GLU A C 1
ATOM 722 O O . GLU A 1 90 ? 12.571 3.846 -10.130 1.00 83.94 90 GLU A O 1
ATOM 727 N N . SER A 1 91 ? 12.476 2.130 -8.698 1.00 80.94 91 SER A N 1
ATOM 728 C CA . SER A 1 91 ? 13.328 1.268 -9.523 1.00 80.94 91 SER A CA 1
ATOM 729 C C . SER A 1 91 ? 12.735 1.003 -10.913 1.00 80.94 91 SER A C 1
ATOM 731 O O . SER A 1 91 ? 13.470 0.888 -11.897 1.00 80.94 91 SER A O 1
ATOM 733 N N . LEU A 1 92 ? 11.408 0.891 -11.016 1.00 81.19 92 LEU A N 1
ATOM 734 C CA . LEU A 1 92 ? 10.707 0.669 -12.276 1.00 81.19 92 LEU A CA 1
ATOM 735 C C . LEU A 1 92 ? 10.616 1.951 -13.106 1.00 81.19 92 LEU A C 1
ATOM 737 O O . LEU A 1 92 ? 10.754 1.867 -14.325 1.00 81.19 92 LEU A O 1
ATOM 741 N N . GLN A 1 93 ? 10.435 3.109 -12.472 1.00 81.38 93 GLN A N 1
ATOM 742 C CA . GLN A 1 93 ? 10.439 4.421 -13.121 1.00 81.38 93 GLN A CA 1
ATOM 743 C C . GLN A 1 93 ? 11.815 4.736 -13.707 1.00 81.38 93 GLN A C 1
ATOM 745 O O . GLN A 1 93 ? 11.917 4.978 -14.906 1.00 81.38 93 GLN A O 1
ATOM 750 N N . VAL A 1 94 ? 12.890 4.576 -12.929 1.00 80.06 94 VAL A N 1
ATOM 751 C CA . VAL A 1 94 ? 14.272 4.762 -13.407 1.00 80.06 94 VAL A CA 1
ATOM 752 C C . VAL A 1 94 ? 14.583 3.834 -14.590 1.00 80.06 94 VAL A C 1
ATOM 754 O O . VAL A 1 94 ? 15.160 4.253 -15.594 1.00 80.06 94 VAL A O 1
ATOM 757 N N . LYS A 1 95 ? 14.144 2.567 -14.528 1.00 75.81 95 LYS A N 1
ATOM 758 C CA . LYS A 1 95 ? 14.300 1.607 -15.639 1.00 75.81 95 LYS A CA 1
ATOM 759 C C . LYS A 1 95 ? 13.431 1.941 -16.855 1.00 75.81 95 LYS A C 1
ATOM 761 O O . LYS A 1 95 ? 13.792 1.562 -17.969 1.00 75.81 95 LYS A O 1
ATOM 766 N N . ALA A 1 96 ? 12.281 2.583 -16.662 1.00 72.94 96 ALA A N 1
ATOM 767 C CA . ALA A 1 96 ? 11.359 2.956 -17.733 1.00 72.94 96 ALA A CA 1
ATOM 768 C C . ALA A 1 96 ? 11.766 4.257 -18.439 1.00 72.94 96 ALA A C 1
ATOM 770 O O . ALA A 1 96 ? 11.514 4.386 -19.640 1.00 72.94 96 ALA A O 1
ATOM 771 N N . GLU A 1 97 ? 12.380 5.187 -17.707 1.00 71.94 97 GLU A N 1
ATOM 772 C CA . GLU A 1 97 ? 12.733 6.532 -18.171 1.00 71.94 97 GLU A CA 1
ATOM 773 C C . GLU A 1 97 ? 14.174 6.684 -18.632 1.00 71.94 97 GLU A C 1
ATOM 775 O O . GLU A 1 97 ? 14.499 7.768 -19.099 1.00 71.94 97 GLU A O 1
ATOM 780 N N . LEU A 1 98 ? 15.002 5.635 -18.516 1.00 63.66 98 LEU A N 1
ATOM 781 C CA . LEU A 1 98 ? 16.441 5.628 -18.807 1.00 63.66 98 LEU A CA 1
ATOM 782 C C . LEU A 1 98 ? 16.773 6.542 -19.997 1.00 63.66 98 LEU A C 1
ATOM 784 O O . LEU A 1 98 ? 16.644 6.152 -21.163 1.00 63.66 98 LEU A O 1
ATOM 788 N N . LYS A 1 99 ? 17.113 7.799 -19.674 1.00 58.44 99 LYS A N 1
ATOM 789 C CA . LYS A 1 99 ? 17.400 8.834 -20.661 1.00 58.44 99 LYS A CA 1
ATOM 790 C C . LYS A 1 99 ? 18.654 8.362 -21.375 1.00 58.44 99 LYS A C 1
ATOM 792 O O . LYS A 1 99 ? 19.583 7.893 -20.714 1.00 58.44 99 LYS A O 1
ATOM 797 N N . LYS A 1 100 ? 18.675 8.439 -22.710 1.00 59.25 100 LYS A N 1
ATOM 798 C CA . LYS A 1 100 ? 19.926 8.236 -23.446 1.00 59.25 100 LYS A CA 1
ATOM 799 C C . LYS A 1 100 ? 20.928 9.210 -22.829 1.00 59.25 100 LYS A C 1
ATOM 801 O O . LYS A 1 100 ? 20.701 10.418 -22.875 1.00 59.25 100 LYS A O 1
ATOM 806 N N . LYS A 1 101 ? 21.946 8.679 -22.148 1.00 60.81 101 LYS A N 1
ATOM 807 C CA . LYS A 1 101 ? 23.032 9.501 -21.621 1.00 60.81 101 LYS A CA 1
ATOM 808 C C . LYS A 1 101 ? 23.623 10.231 -22.836 1.00 60.81 101 LYS A C 1
ATOM 810 O O . LYS A 1 101 ? 23.788 9.567 -23.865 1.00 60.81 101 LYS A O 1
ATOM 815 N N . PRO A 1 102 ? 23.836 11.557 -22.775 1.00 61.44 102 PRO A N 1
ATOM 816 C CA . PRO A 1 102 ? 24.525 12.255 -23.854 1.00 61.44 102 PRO A CA 1
ATOM 817 C C . PRO A 1 102 ? 25.861 11.558 -24.102 1.00 61.44 102 PRO A C 1
ATOM 819 O O . PRO A 1 102 ? 26.454 11.030 -23.156 1.00 61.44 102 PRO A O 1
ATOM 822 N N . ASP A 1 103 ? 26.282 11.489 -25.364 1.00 64.25 103 ASP A N 1
ATOM 823 C CA . ASP A 1 103 ? 27.540 10.839 -25.702 1.00 64.25 103 ASP A CA 1
ATOM 824 C C . ASP A 1 103 ? 28.663 11.561 -24.946 1.00 64.25 103 ASP A C 1
ATOM 826 O O . ASP A 1 103 ? 28.854 12.768 -25.105 1.00 64.25 103 ASP A O 1
ATOM 830 N N . ASP A 1 104 ? 29.364 10.848 -24.060 1.00 62.47 104 ASP A N 1
ATOM 831 C CA . ASP A 1 104 ? 30.392 11.448 -23.202 1.00 62.47 104 ASP A CA 1
ATOM 832 C C . ASP A 1 104 ? 31.531 12.044 -24.071 1.00 62.47 104 ASP A C 1
ATOM 834 O O . ASP A 1 104 ? 32.232 12.950 -23.632 1.00 62.47 104 ASP A O 1
ATOM 838 N N . TRP A 1 105 ? 31.656 11.610 -25.336 1.00 60.56 105 TRP A N 1
ATOM 839 C CA . TRP A 1 105 ? 32.570 12.160 -26.347 1.00 60.56 105 TRP A CA 1
ATOM 840 C C . TRP A 1 105 ? 32.187 13.535 -26.908 1.00 60.56 105 TRP A C 1
ATOM 842 O O . TRP A 1 105 ? 33.050 14.216 -27.460 1.00 60.56 105 TRP A O 1
ATOM 852 N N . GLU A 1 106 ? 30.925 13.946 -26.800 1.00 62.66 106 GLU A N 1
ATOM 853 C CA . GLU A 1 106 ? 30.464 15.274 -27.228 1.00 62.66 106 GLU A CA 1
ATOM 854 C C . GLU A 1 106 ? 30.607 16.312 -26.106 1.00 62.66 106 GLU A C 1
ATOM 856 O O . GLU A 1 106 ? 30.572 17.517 -26.355 1.00 62.66 106 GLU A O 1
ATOM 861 N N . ASN A 1 107 ? 30.811 15.857 -24.866 1.00 67.31 107 ASN A N 1
ATOM 862 C CA . ASN A 1 107 ? 30.980 16.725 -23.713 1.00 67.31 107 ASN A CA 1
ATOM 863 C C . ASN A 1 107 ? 32.467 16.912 -23.371 1.00 67.31 107 ASN A C 1
ATOM 865 O O . ASN A 1 107 ? 33.084 16.079 -22.712 1.00 67.31 107 ASN A O 1
ATOM 869 N N . ALA A 1 108 ? 33.024 18.065 -23.751 1.00 65.31 108 ALA A N 1
ATOM 870 C CA . ALA A 1 108 ? 34.410 18.444 -23.453 1.00 65.31 108 ALA A CA 1
ATOM 871 C C . ALA A 1 108 ? 34.734 18.514 -21.943 1.00 65.31 108 ALA A C 1
ATOM 873 O O . ALA A 1 108 ? 35.901 18.501 -21.565 1.00 65.31 108 ALA A O 1
ATOM 874 N N . SER A 1 109 ? 33.712 18.577 -21.081 1.00 69.06 109 SER A N 1
ATOM 875 C CA . SER A 1 109 ? 33.852 18.599 -19.618 1.00 69.06 109 SER A CA 1
ATOM 876 C C . SER A 1 109 ? 33.676 17.226 -18.952 1.00 69.06 109 SER A C 1
ATOM 878 O O . SER A 1 109 ? 33.638 17.134 -17.724 1.00 69.06 109 SER A O 1
ATOM 880 N N . ALA A 1 110 ? 33.528 16.148 -19.732 1.00 69.50 110 ALA A N 1
ATOM 881 C CA . ALA A 1 110 ? 33.294 14.818 -19.183 1.00 69.50 110 ALA A CA 1
ATOM 882 C C . ALA A 1 110 ? 34.501 14.317 -18.374 1.00 69.50 110 ALA A C 1
ATOM 884 O O . ALA A 1 110 ? 35.658 14.437 -18.779 1.00 69.50 110 ALA A O 1
ATOM 885 N N . HIS A 1 111 ? 34.221 13.720 -17.214 1.00 69.25 111 HIS A N 1
ATOM 886 C CA . HIS A 1 111 ? 35.260 13.195 -16.339 1.00 69.25 111 HIS A CA 1
ATOM 887 C C . HIS A 1 111 ? 35.984 12.005 -17.011 1.00 69.25 111 HIS A C 1
ATOM 889 O O . HIS A 1 111 ? 35.310 11.126 -17.555 1.00 69.25 111 HIS A O 1
ATOM 895 N N . PRO A 1 112 ? 37.325 11.892 -16.929 1.00 59.38 112 PRO A N 1
ATOM 896 C CA . PRO A 1 112 ? 38.103 10.853 -17.620 1.00 59.38 112 PRO A CA 1
ATOM 897 C C . PRO A 1 112 ? 37.638 9.409 -17.358 1.00 59.38 112 PRO A C 1
ATOM 89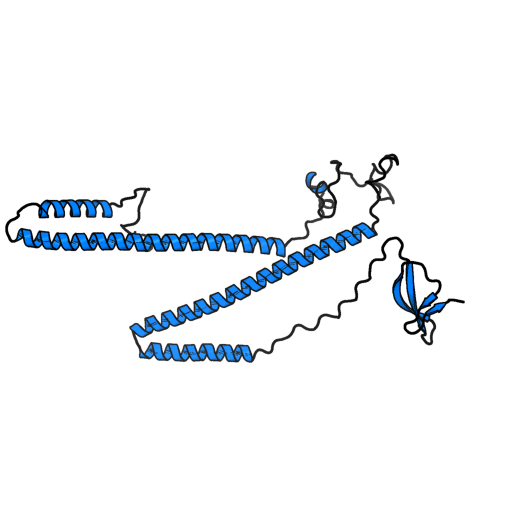9 O O . PRO A 1 112 ? 37.741 8.546 -18.227 1.00 59.38 112 PRO A O 1
ATOM 902 N N . SER A 1 113 ? 37.068 9.139 -16.178 1.00 61.16 113 SER A N 1
ATOM 903 C CA . SER A 1 113 ? 36.539 7.815 -15.810 1.00 61.16 113 SER A CA 1
ATOM 904 C C . SER A 1 113 ? 35.316 7.368 -16.626 1.00 61.16 113 SER A C 1
ATOM 906 O O . SER A 1 113 ? 35.060 6.167 -16.727 1.00 61.16 113 SER A O 1
ATOM 908 N N . HIS A 1 114 ? 34.574 8.295 -17.243 1.00 61.09 114 HIS A N 1
ATOM 909 C CA . HIS A 1 114 ? 33.432 7.962 -18.103 1.00 61.09 114 HIS A CA 1
ATOM 910 C C . HIS A 1 114 ? 33.864 7.283 -19.409 1.00 61.09 114 HIS A C 1
ATOM 912 O O . HIS A 1 114 ? 33.145 6.438 -19.936 1.00 61.09 114 HIS A O 1
ATOM 918 N N . PHE A 1 115 ? 35.068 7.579 -19.897 1.00 60.62 115 PHE A N 1
ATOM 919 C CA . PHE A 1 115 ? 35.607 6.993 -21.127 1.00 60.62 115 PHE A CA 1
ATOM 920 C C . PHE A 1 115 ? 36.148 5.570 -20.926 1.00 60.62 115 PHE A C 1
ATOM 922 O O . PHE A 1 115 ? 36.255 4.805 -21.884 1.00 60.62 115 PHE A O 1
ATOM 929 N N . LEU A 1 116 ? 36.433 5.187 -19.676 1.00 52.41 116 LEU A N 1
ATOM 930 C CA . LEU A 1 116 ? 36.878 3.839 -19.301 1.00 52.41 116 LEU A CA 1
ATOM 931 C C . LEU A 1 116 ? 35.720 2.832 -19.226 1.00 52.41 116 LEU A C 1
ATOM 933 O O . LEU A 1 116 ? 35.937 1.624 -19.287 1.00 52.41 116 LEU A O 1
ATOM 937 N N . THR A 1 117 ? 34.486 3.325 -19.104 1.00 49.84 117 THR A N 1
ATOM 938 C CA . THR A 1 117 ? 33.272 2.519 -18.919 1.00 49.84 117 THR A CA 1
ATOM 939 C C . THR A 1 117 ? 32.243 2.856 -19.996 1.00 49.84 117 THR A C 1
ATOM 941 O O . THR A 1 117 ? 31.140 3.323 -19.723 1.00 49.84 117 THR A O 1
ATOM 944 N N . THR A 1 118 ? 32.591 2.633 -21.266 1.00 51.66 118 THR A N 1
ATOM 945 C CA . THR A 1 118 ? 31.600 2.788 -22.340 1.00 51.66 118 THR A CA 1
ATOM 946 C C . THR A 1 118 ? 30.529 1.705 -22.228 1.00 51.66 118 THR A C 1
ATOM 948 O O . THR A 1 118 ? 30.819 0.523 -22.059 1.00 51.66 118 THR A O 1
ATOM 951 N N . ARG A 1 119 ? 29.261 2.112 -22.344 1.00 50.53 119 ARG A N 1
ATOM 952 C CA . ARG A 1 119 ? 28.093 1.215 -22.292 1.00 50.53 119 ARG A CA 1
ATOM 953 C C . ARG A 1 119 ? 28.131 0.114 -23.363 1.00 50.53 119 ARG A C 1
ATOM 955 O O . ARG A 1 119 ? 27.551 -0.949 -23.159 1.00 50.53 119 ARG A O 1
ATOM 962 N N . ASP A 1 120 ? 28.816 0.381 -24.474 1.00 47.44 120 ASP A N 1
ATOM 963 C CA . ASP A 1 120 ? 28.881 -0.479 -25.659 1.00 47.44 120 ASP A CA 1
ATOM 964 C C . ASP A 1 120 ? 30.247 -1.178 -25.844 1.00 47.44 120 ASP A C 1
ATOM 966 O O . ASP A 1 120 ? 30.451 -1.843 -26.855 1.00 47.44 120 ASP A O 1
ATOM 970 N N . GLY A 1 121 ? 31.193 -1.056 -24.902 1.00 49.62 121 GLY A N 1
ATOM 971 C CA . GLY A 1 121 ? 32.546 -1.610 -25.044 1.00 49.62 121 GLY A CA 1
ATOM 972 C C . GLY A 1 121 ? 32.933 -2.592 -23.939 1.00 49.62 121 GLY A C 1
ATOM 973 O O . GLY A 1 121 ? 32.647 -2.370 -22.764 1.00 49.62 121 GLY A O 1
ATOM 974 N N . LYS A 1 122 ? 33.651 -3.670 -24.293 1.00 45.53 122 LYS A N 1
ATOM 975 C CA . LYS A 1 122 ? 34.423 -4.451 -23.308 1.00 45.53 122 LYS A CA 1
ATOM 976 C C . LYS A 1 122 ? 35.393 -3.510 -22.570 1.00 45.53 122 LYS A C 1
ATOM 978 O O . LYS A 1 122 ? 35.954 -2.626 -23.223 1.00 45.53 122 LYS A O 1
ATOM 983 N N . PRO A 1 123 ? 35.629 -3.696 -21.257 1.00 46.34 123 PRO A N 1
ATOM 984 C CA . PRO A 1 123 ? 36.607 -2.899 -20.521 1.00 46.34 123 PRO A CA 1
ATOM 985 C C . PRO A 1 123 ? 37.966 -3.001 -21.222 1.00 46.34 123 PRO A C 1
ATOM 987 O O . PRO A 1 123 ? 38.510 -4.095 -21.378 1.00 46.34 123 PRO A O 1
ATOM 990 N N . ARG A 1 124 ? 38.480 -1.871 -21.719 1.00 50.34 124 ARG A N 1
ATOM 991 C CA . ARG A 1 124 ? 39.776 -1.814 -22.406 1.00 50.34 124 ARG A CA 1
ATOM 992 C C . ARG A 1 124 ? 40.883 -1.668 -21.363 1.00 50.34 124 ARG A C 1
ATOM 994 O O . ARG A 1 124 ? 40.738 -0.902 -20.417 1.00 50.34 124 ARG A O 1
ATOM 1001 N N . LEU A 1 125 ? 41.985 -2.395 -21.551 1.00 46.94 125 LEU A N 1
ATOM 1002 C CA . LEU A 1 125 ? 43.099 -2.467 -20.596 1.00 46.94 125 LEU A CA 1
ATOM 1003 C C . LEU A 1 125 ? 43.885 -1.151 -20.414 1.00 46.94 125 LEU A C 1
ATOM 1005 O O . LEU A 1 125 ? 44.674 -1.071 -19.477 1.00 46.94 125 LEU A O 1
ATOM 1009 N N . PHE A 1 126 ? 43.709 -0.136 -21.273 1.00 49.22 126 PHE A N 1
ATOM 1010 C CA . PHE A 1 126 ? 44.548 1.070 -21.253 1.00 49.22 126 PHE A CA 1
ATOM 1011 C C . PHE A 1 126 ? 43.787 2.348 -20.849 1.00 49.22 126 PHE A C 1
ATOM 1013 O O . PHE A 1 126 ? 42.757 2.651 -21.454 1.00 49.22 126 PHE A O 1
ATOM 1020 N N . PRO A 1 127 ? 44.300 3.119 -19.864 1.00 40.28 127 PRO A N 1
ATOM 1021 C CA . PRO A 1 127 ? 43.560 4.189 -19.187 1.00 40.28 127 PRO A CA 1
ATOM 1022 C C . PRO A 1 127 ? 43.681 5.598 -19.804 1.00 40.28 127 PRO A C 1
ATOM 1024 O O . PRO A 1 127 ? 43.207 6.557 -19.198 1.00 40.28 127 PRO A O 1
ATOM 1027 N N . PHE A 1 128 ? 44.316 5.776 -20.967 1.00 44.12 128 PHE A N 1
ATOM 1028 C CA . PHE A 1 128 ? 44.532 7.118 -21.527 1.00 44.12 128 PHE A CA 1
ATOM 1029 C C . PHE A 1 128 ? 43.364 7.589 -22.411 1.00 44.12 128 PHE A C 1
ATOM 1031 O O . PHE A 1 128 ? 42.841 6.794 -23.196 1.00 44.12 128 PHE A O 1
ATOM 1038 N N . PRO A 1 129 ? 42.970 8.880 -22.348 1.00 43.22 129 PRO A N 1
ATOM 1039 C CA . PRO A 1 129 ? 42.013 9.458 -23.281 1.00 43.22 129 PRO A CA 1
ATOM 1040 C C . PRO A 1 129 ? 42.676 9.541 -24.658 1.00 43.22 129 PRO A C 1
ATOM 1042 O O . PRO A 1 129 ? 43.479 10.426 -24.947 1.00 43.22 129 PRO A O 1
ATOM 1045 N N . LEU A 1 130 ? 42.388 8.562 -25.508 1.00 49.34 130 LEU A N 1
ATOM 1046 C CA . LEU A 1 130 ? 42.929 8.497 -26.857 1.00 49.34 130 LEU A CA 1
ATOM 1047 C C . LEU A 1 130 ? 42.147 9.483 -27.729 1.00 49.34 130 LEU A C 1
ATOM 1049 O O . LEU A 1 130 ? 41.070 9.168 -28.234 1.00 49.34 130 LEU A O 1
ATOM 1053 N N . GLY A 1 131 ? 42.664 10.707 -27.843 1.00 43.22 131 GLY A N 1
ATOM 1054 C CA . GLY A 1 131 ? 42.113 11.727 -28.730 1.00 43.22 131 GLY A CA 1
ATOM 1055 C C . GLY A 1 131 ? 42.010 11.236 -30.179 1.00 43.22 131 GLY A C 1
ATOM 1056 O O . GLY A 1 131 ? 42.780 10.381 -30.623 1.00 43.22 131 GLY A O 1
ATOM 1057 N N . LYS A 1 132 ? 41.058 11.801 -30.931 1.00 46.38 132 LYS A N 1
ATOM 1058 C CA . LYS A 1 132 ? 41.021 11.674 -32.395 1.00 46.38 132 LYS A CA 1
ATOM 1059 C C . LYS A 1 132 ? 42.258 12.385 -32.948 1.00 46.38 132 LYS A C 1
ATOM 1061 O O . LYS A 1 132 ? 42.439 13.567 -32.659 1.00 46.38 132 LYS A O 1
ATOM 1066 N N . ALA A 1 133 ? 43.102 11.689 -33.710 1.00 40.22 133 ALA A N 1
ATOM 1067 C CA . ALA A 1 133 ? 44.210 12.339 -34.399 1.00 40.22 133 ALA A CA 1
ATOM 1068 C C . ALA A 1 133 ? 43.634 13.362 -35.394 1.00 40.22 133 ALA A C 1
ATOM 1070 O O . ALA A 1 133 ? 42.753 13.043 -36.194 1.00 40.22 133 ALA A O 1
ATOM 1071 N N . GLY A 1 134 ? 44.053 14.620 -35.265 1.00 36.69 134 GLY A N 1
ATOM 1072 C CA . GLY A 1 134 ? 43.638 15.695 -36.157 1.00 36.69 134 GLY A CA 1
ATOM 1073 C C . GLY A 1 134 ? 44.289 15.562 -37.535 1.00 36.69 134 GLY A C 1
ATOM 1074 O O . GLY A 1 134 ? 45.452 15.187 -37.634 1.00 36.69 134 GLY A O 1
ATOM 1075 N N . GLY A 1 135 ? 43.540 15.938 -38.574 1.00 35.59 135 GLY A N 1
ATOM 1076 C CA . GLY A 1 135 ? 44.048 16.145 -39.933 1.00 35.59 135 GLY A CA 1
ATOM 1077 C C . GLY A 1 135 ? 43.544 15.122 -40.952 1.00 35.59 135 GLY A C 1
ATOM 1078 O O . GLY A 1 135 ? 43.954 13.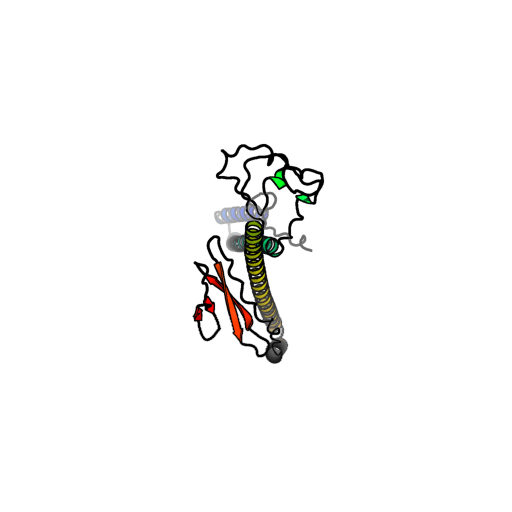974 -40.934 1.00 35.59 135 GLY A O 1
ATOM 1079 N N . MET A 1 136 ? 42.650 15.579 -41.837 1.00 41.12 136 MET A N 1
ATOM 1080 C CA . MET A 1 136 ? 42.283 15.004 -43.143 1.00 41.12 136 MET A CA 1
ATOM 1081 C C . MET A 1 136 ? 42.262 13.463 -43.284 1.00 41.12 136 MET A C 1
ATOM 1083 O O . MET A 1 136 ? 43.265 12.810 -43.542 1.00 41.12 136 MET A O 1
ATOM 1087 N N . GLY A 1 137 ? 41.050 12.900 -43.290 1.00 42.16 137 GLY A N 1
ATOM 1088 C CA . GLY A 1 137 ? 40.734 11.716 -44.101 1.00 42.16 137 GLY A CA 1
ATOM 1089 C C . GLY A 1 137 ? 40.687 10.361 -43.396 1.00 42.16 137 GLY A C 1
ATOM 1090 O O . GLY A 1 137 ? 39.773 9.600 -43.695 1.00 42.16 137 GLY A O 1
ATOM 1091 N N . ASN A 1 138 ? 41.560 10.065 -42.429 1.00 45.28 138 ASN A N 1
ATOM 1092 C CA . ASN A 1 138 ? 41.602 8.737 -41.798 1.00 45.28 138 ASN A CA 1
ATOM 1093 C C . ASN A 1 138 ? 41.404 8.799 -40.278 1.00 45.28 138 ASN A C 1
ATOM 1095 O O . ASN A 1 138 ? 42.148 9.446 -39.550 1.00 45.28 138 ASN A O 1
ATOM 1099 N N . LYS A 1 139 ? 40.363 8.106 -39.796 1.00 48.59 139 LYS A N 1
ATOM 1100 C CA . LYS A 1 139 ? 39.978 7.990 -38.377 1.00 48.59 139 LYS A CA 1
ATOM 1101 C C . LYS A 1 139 ? 40.849 6.961 -37.643 1.00 48.59 139 LYS A C 1
ATOM 1103 O O . LYS A 1 139 ? 40.311 6.026 -37.056 1.00 48.59 139 LYS A O 1
ATOM 1108 N N . GLU A 1 140 ? 42.165 7.100 -37.702 1.00 45.41 140 GLU A N 1
ATOM 1109 C CA . GLU A 1 140 ? 43.080 6.211 -36.978 1.00 45.41 140 GLU A CA 1
ATOM 1110 C C . GLU A 1 140 ? 43.579 6.897 -35.706 1.00 45.41 140 GLU A C 1
ATOM 1112 O O . GLU A 1 140 ? 43.861 8.098 -35.680 1.00 45.41 140 GLU A O 1
ATOM 1117 N N . LEU A 1 141 ? 43.606 6.147 -34.606 1.00 47.91 141 LEU A N 1
ATOM 1118 C CA . LEU A 1 141 ? 44.145 6.624 -33.335 1.00 47.91 141 LEU A CA 1
ATOM 1119 C C . LEU A 1 141 ? 45.678 6.578 -33.404 1.00 47.91 141 LEU A C 1
ATOM 1121 O O . LEU A 1 141 ? 46.249 5.659 -33.975 1.00 47.91 141 LEU A O 1
ATOM 1125 N N . TRP A 1 142 ? 46.365 7.534 -32.781 1.00 43.78 142 TRP A N 1
ATOM 1126 C CA . TRP A 1 142 ? 47.826 7.715 -32.871 1.00 43.78 142 TRP A CA 1
ATOM 1127 C C . TRP A 1 142 ? 48.694 6.516 -32.424 1.00 43.78 142 TRP A C 1
ATOM 1129 O O . TRP A 1 142 ? 49.875 6.464 -32.749 1.00 43.78 142 TRP A O 1
ATOM 1139 N N . TRP A 1 143 ? 48.129 5.530 -31.722 1.00 46.50 143 TRP A N 1
ATOM 1140 C CA . TRP A 1 143 ? 48.809 4.279 -31.354 1.00 46.50 143 TRP A CA 1
ATOM 1141 C C . TRP A 1 143 ? 48.541 3.120 -32.338 1.00 46.50 143 TRP A C 1
ATOM 1143 O O . TRP A 1 143 ? 49.182 2.076 -32.228 1.00 46.50 143 TRP A O 1
ATOM 1153 N N . GLU A 1 144 ? 47.642 3.290 -33.317 1.00 47.66 144 GLU A N 1
ATOM 1154 C CA . GLU A 1 144 ? 47.433 2.333 -34.421 1.00 47.66 144 GLU A CA 1
ATOM 1155 C C . GLU A 1 144 ? 48.629 2.320 -35.388 1.00 47.66 144 GLU A C 1
ATOM 1157 O O . GLU A 1 144 ? 48.916 1.291 -35.991 1.00 47.66 144 GLU A O 1
ATOM 1162 N N . ALA A 1 145 ? 49.394 3.415 -35.467 1.00 42.62 145 ALA A N 1
ATOM 1163 C CA . ALA A 1 145 ? 50.576 3.522 -36.325 1.00 42.62 145 ALA A CA 1
ATOM 1164 C C . ALA A 1 145 ? 51.844 2.850 -35.752 1.00 42.62 145 ALA A C 1
ATOM 1166 O O . ALA A 1 145 ? 52.857 2.780 -36.443 1.00 42.62 145 ALA A O 1
ATOM 1167 N N . GLY A 1 146 ? 51.819 2.375 -34.498 1.00 38.31 146 GLY A N 1
ATOM 1168 C CA . GLY A 1 146 ? 53.039 2.005 -33.766 1.00 38.31 146 GLY A CA 1
ATOM 1169 C C . GLY A 1 146 ? 53.010 0.688 -32.993 1.00 38.31 146 GLY A C 1
ATOM 1170 O O . GLY A 1 146 ? 53.913 0.473 -32.190 1.00 38.31 146 GLY A O 1
ATOM 1171 N N . ASN A 1 147 ? 52.013 -0.185 -33.184 1.00 40.69 147 ASN A N 1
ATOM 1172 C CA . ASN A 1 147 ? 51.961 -1.455 -32.455 1.00 40.69 147 ASN A CA 1
ATOM 1173 C C . ASN A 1 147 ? 52.288 -2.639 -33.369 1.00 40.69 147 ASN A C 1
ATOM 1175 O O . ASN A 1 147 ? 51.642 -2.881 -34.387 1.00 40.69 147 ASN A O 1
ATOM 1179 N N . SER A 1 148 ? 53.332 -3.366 -33.001 1.00 39.22 148 SER A N 1
ATOM 1180 C CA . SER A 1 148 ? 53.898 -4.468 -33.759 1.00 39.22 148 SER A CA 1
ATOM 1181 C C . SER A 1 148 ? 52.942 -5.668 -33.854 1.00 39.22 148 SER A C 1
ATOM 1183 O O . SER A 1 148 ? 52.241 -6.030 -32.909 1.00 39.22 148 SER A O 1
ATOM 1185 N N . ALA A 1 149 ? 52.937 -6.323 -35.019 1.00 44.62 149 ALA A N 1
ATOM 1186 C CA . ALA A 1 149 ? 51.981 -7.363 -35.426 1.00 44.62 149 ALA A CA 1
ATOM 1187 C C . ALA A 1 149 ? 51.883 -8.607 -34.507 1.00 44.62 149 ALA A C 1
ATOM 1189 O O . ALA A 1 149 ? 50.999 -9.442 -34.687 1.00 44.62 149 ALA A O 1
ATOM 1190 N N . HIS A 1 150 ? 52.761 -8.750 -33.511 1.00 42.34 150 HIS A N 1
ATOM 1191 C CA . HIS A 1 150 ? 52.822 -9.904 -32.610 1.00 42.34 150 HIS A CA 1
ATOM 1192 C C . HIS A 1 150 ? 51.861 -9.842 -31.405 1.00 42.34 150 HIS A C 1
ATOM 1194 O O . HIS A 1 150 ? 51.679 -10.855 -30.735 1.00 42.34 150 HIS A O 1
ATOM 1200 N N . VAL A 1 151 ? 51.158 -8.727 -31.162 1.00 47.75 151 VAL A N 1
ATOM 1201 C CA . VAL A 1 151 ? 50.089 -8.626 -30.133 1.00 47.75 151 VAL A CA 1
ATOM 1202 C C . VAL A 1 151 ? 48.692 -8.956 -30.715 1.00 47.75 151 VAL A C 1
ATOM 1204 O O . VAL A 1 151 ? 47.658 -8.427 -30.304 1.00 47.75 151 VAL A O 1
ATOM 1207 N N . GLY A 1 152 ? 48.659 -9.817 -31.738 1.00 41.16 152 GLY A N 1
ATOM 1208 C CA . GLY A 1 152 ? 47.609 -9.896 -32.764 1.00 41.16 152 GLY A CA 1
ATOM 1209 C C . GLY A 1 152 ? 46.322 -10.679 -32.468 1.00 41.16 152 GLY A C 1
ATOM 1210 O O . GLY A 1 152 ? 45.583 -10.943 -33.409 1.00 41.16 152 GLY A O 1
ATOM 1211 N N . HIS A 1 153 ? 46.005 -11.059 -31.225 1.00 40.66 153 HIS A N 1
ATOM 1212 C CA . HIS A 1 153 ? 44.766 -11.821 -30.941 1.00 40.66 153 HIS A CA 1
ATOM 1213 C C . HIS A 1 153 ? 43.669 -11.046 -30.192 1.00 40.66 153 HIS A C 1
ATOM 1215 O O . HIS A 1 153 ? 42.537 -11.516 -30.131 1.00 40.66 153 HIS A O 1
ATOM 1221 N N . PHE A 1 154 ? 43.958 -9.847 -29.671 1.00 43.00 154 PHE A N 1
ATOM 1222 C CA . PHE A 1 154 ? 42.976 -9.033 -28.930 1.00 43.00 154 PHE A CA 1
ATOM 1223 C C . PHE A 1 154 ? 42.584 -7.710 -29.612 1.00 43.00 154 PHE A C 1
ATOM 1225 O O . PHE A 1 154 ? 41.634 -7.071 -29.170 1.00 43.00 154 PHE A O 1
ATOM 1232 N N . ASN A 1 155 ? 43.260 -7.328 -30.702 1.00 43.53 155 ASN A N 1
ATOM 1233 C CA . ASN A 1 155 ? 43.050 -6.073 -31.441 1.00 43.53 155 ASN A CA 1
ATOM 1234 C C . ASN A 1 155 ? 42.627 -6.307 -32.904 1.00 43.53 155 ASN A C 1
ATOM 1236 O O . ASN A 1 155 ? 43.012 -5.553 -33.796 1.00 43.53 155 ASN A O 1
ATOM 1240 N N . GLN A 1 156 ? 41.841 -7.347 -33.195 1.00 45.75 156 GLN A N 1
ATOM 1241 C CA . GLN A 1 156 ? 41.155 -7.370 -34.488 1.00 45.75 156 GLN A CA 1
ATOM 1242 C C . GLN A 1 156 ? 40.169 -6.200 -34.505 1.00 45.75 156 GLN A C 1
ATOM 1244 O O . GLN A 1 156 ? 39.324 -6.096 -33.615 1.00 45.75 156 GLN A O 1
ATOM 1249 N N . ARG A 1 157 ? 40.326 -5.293 -35.480 1.00 46.66 157 ARG A N 1
ATOM 1250 C CA . ARG A 1 157 ? 39.380 -4.206 -35.756 1.00 46.66 157 ARG A CA 1
ATOM 1251 C C . ARG A 1 157 ? 37.997 -4.849 -35.823 1.00 46.66 157 ARG A C 1
ATOM 1253 O O . ARG A 1 157 ? 37.723 -5.605 -36.753 1.00 46.66 157 ARG A O 1
ATOM 1260 N N . GLU A 1 158 ? 37.148 -4.598 -34.829 1.00 51.75 158 GLU A N 1
ATOM 1261 C CA . GLU A 1 158 ? 35.734 -4.915 -34.982 1.00 51.75 158 GLU A CA 1
ATOM 1262 C C . GLU A 1 158 ? 35.285 -4.146 -36.223 1.00 51.75 158 GLU A C 1
ATOM 1264 O O . GLU A 1 158 ? 35.461 -2.926 -36.307 1.00 51.75 158 GLU A O 1
ATOM 1269 N N . THR A 1 159 ? 34.816 -4.864 -37.242 1.00 58.97 159 THR A N 1
ATOM 1270 C CA . THR A 1 159 ? 34.348 -4.219 -38.463 1.00 58.97 159 THR A CA 1
ATOM 1271 C C . THR A 1 159 ? 33.226 -3.242 -38.092 1.00 58.97 159 THR A C 1
ATOM 1273 O O . THR A 1 159 ? 32.483 -3.492 -37.136 1.00 58.97 159 THR A O 1
ATOM 1276 N N . PRO A 1 160 ? 33.070 -2.114 -38.810 1.00 60.72 160 PRO A N 1
ATOM 1277 C CA . PRO A 1 160 ? 31.978 -1.174 -38.544 1.00 60.72 160 PRO A CA 1
ATOM 1278 C C . PRO A 1 160 ? 30.607 -1.877 -38.522 1.00 60.72 160 PRO A C 1
ATOM 1280 O O . PRO A 1 160 ? 29.747 -1.531 -37.718 1.00 60.72 160 PRO A O 1
ATOM 1283 N N . GLU A 1 161 ? 30.457 -2.946 -39.306 1.00 64.31 161 GLU A N 1
ATOM 1284 C CA . GLU A 1 161 ? 29.284 -3.823 -39.322 1.00 64.31 161 GLU A CA 1
ATOM 1285 C C . GLU A 1 161 ? 29.064 -4.585 -38.002 1.00 64.31 161 GLU A C 1
ATOM 1287 O O . GLU A 1 161 ? 27.929 -4.695 -37.537 1.00 64.31 161 GLU A O 1
ATOM 1292 N N . MET A 1 162 ? 30.125 -5.078 -37.354 1.00 58.97 162 MET A N 1
ATOM 1293 C CA . MET A 1 162 ? 30.035 -5.733 -36.043 1.00 58.97 162 MET A CA 1
ATOM 1294 C C . MET A 1 162 ? 29.647 -4.753 -34.931 1.00 58.97 162 MET A C 1
ATOM 1296 O O . MET A 1 162 ? 28.841 -5.091 -34.063 1.00 58.97 162 MET A O 1
ATOM 1300 N N . LEU A 1 163 ? 30.173 -3.527 -34.973 1.00 60.16 163 LEU A N 1
ATOM 1301 C CA . LEU A 1 163 ? 29.825 -2.467 -34.020 1.00 60.16 163 LEU A CA 1
ATOM 1302 C C . LEU A 1 163 ? 28.360 -2.039 -34.160 1.00 60.16 163 LEU A C 1
ATOM 1304 O O . LEU A 1 163 ? 27.669 -1.836 -33.160 1.00 60.16 163 LEU A O 1
ATOM 1308 N N . GLU A 1 164 ? 27.860 -1.923 -35.390 1.00 68.62 164 GLU A N 1
ATOM 1309 C CA . GLU A 1 164 ? 26.449 -1.633 -35.647 1.00 68.62 164 GLU A CA 1
ATOM 1310 C C . GLU A 1 164 ? 25.535 -2.770 -35.188 1.00 68.62 164 GLU A C 1
ATOM 1312 O O . GLU A 1 164 ? 24.509 -2.511 -34.556 1.00 68.62 164 GLU A O 1
ATOM 1317 N N . GLN A 1 165 ? 25.918 -4.028 -35.419 1.00 71.19 165 GLN A N 1
ATOM 1318 C CA . GLN A 1 165 ? 25.176 -5.181 -34.907 1.00 71.19 165 GLN A CA 1
ATOM 1319 C C . GLN A 1 165 ? 25.134 -5.197 -33.376 1.00 71.19 165 GLN A C 1
ATOM 1321 O O . GLN A 1 165 ? 24.061 -5.375 -32.796 1.00 71.19 165 GLN A O 1
ATOM 1326 N N . LEU A 1 166 ? 26.263 -4.933 -32.714 1.00 64.12 166 LEU A N 1
ATOM 1327 C CA . LEU A 1 166 ? 26.335 -4.888 -31.256 1.00 64.12 166 LEU A CA 1
ATOM 1328 C C . LEU A 1 166 ? 25.471 -3.752 -30.688 1.00 64.12 166 LEU A C 1
ATOM 1330 O O . LEU A 1 166 ? 24.704 -3.985 -29.755 1.00 64.12 166 LEU A O 1
ATOM 1334 N N . ARG A 1 167 ? 25.487 -2.565 -31.310 1.00 68.50 167 ARG A N 1
ATOM 1335 C CA . ARG A 1 167 ? 24.589 -1.446 -30.966 1.00 68.50 167 ARG A CA 1
ATOM 1336 C C . ARG A 1 167 ? 23.116 -1.796 -31.151 1.00 68.50 167 ARG A C 1
ATOM 1338 O O . ARG A 1 167 ? 22.294 -1.499 -30.288 1.00 68.50 167 ARG A O 1
ATOM 1345 N N . LEU A 1 168 ? 22.752 -2.440 -32.257 1.00 75.44 168 LEU A N 1
ATOM 1346 C CA . LEU A 1 168 ? 21.370 -2.856 -32.506 1.00 75.44 168 LEU A CA 1
ATOM 1347 C C . LEU A 1 168 ? 20.906 -3.911 -31.490 1.00 75.44 168 LEU A C 1
ATOM 1349 O O . LEU A 1 168 ? 19.752 -3.882 -31.046 1.00 75.44 168 LEU A O 1
ATOM 1353 N N . GLU A 1 169 ? 21.796 -4.812 -31.074 1.00 71.31 169 GLU A N 1
ATOM 1354 C CA . GLU A 1 169 ? 21.523 -5.772 -30.009 1.00 71.31 169 GLU A CA 1
ATOM 1355 C C . GLU A 1 169 ? 21.376 -5.117 -28.631 1.00 71.31 169 GLU A C 1
ATOM 1357 O O . GLU A 1 169 ? 20.444 -5.469 -27.894 1.00 71.31 169 GLU A O 1
ATOM 1362 N N . THR A 1 170 ? 22.257 -4.181 -28.259 1.00 71.25 170 THR A N 1
ATOM 1363 C CA . THR A 1 170 ? 22.173 -3.472 -26.973 1.00 71.25 170 THR A CA 1
ATOM 1364 C C . THR A 1 170 ? 20.935 -2.582 -26.926 1.00 71.25 170 THR A C 1
ATOM 1366 O O . THR A 1 170 ? 20.144 -2.699 -25.987 1.00 71.25 170 THR A O 1
ATOM 1369 N N . GLU A 1 171 ? 20.660 -1.809 -27.979 1.00 76.31 171 GLU A N 1
ATOM 1370 C CA . GLU A 1 171 ? 19.435 -1.014 -28.092 1.00 76.31 171 GLU A CA 1
ATOM 1371 C C . GLU A 1 171 ? 18.171 -1.887 -28.054 1.00 76.31 171 GLU A C 1
ATOM 1373 O O . GLU A 1 171 ? 17.169 -1.514 -27.439 1.00 76.31 171 GLU A O 1
ATOM 1378 N N . GLY A 1 172 ? 18.191 -3.061 -28.694 1.00 77.62 172 GLY A N 1
ATOM 1379 C CA . GLY A 1 172 ? 17.081 -4.013 -28.660 1.00 77.62 172 GLY A CA 1
ATOM 1380 C C . GLY A 1 172 ? 16.824 -4.556 -27.251 1.00 77.62 172 GLY A C 1
ATOM 1381 O O . GLY A 1 172 ? 15.675 -4.589 -26.791 1.00 77.62 172 GLY A O 1
ATOM 1382 N N . LYS A 1 173 ? 17.890 -4.931 -26.533 1.00 79.88 173 LYS A N 1
ATOM 1383 C CA . LYS A 1 173 ? 17.829 -5.393 -25.136 1.00 79.88 173 LYS A CA 1
ATOM 1384 C C . LYS A 1 173 ? 17.340 -4.280 -24.200 1.00 79.88 173 LYS A C 1
ATOM 1386 O O . LYS A 1 173 ? 16.529 -4.549 -23.311 1.00 79.88 173 LYS A O 1
ATOM 1391 N N . GLU A 1 174 ? 17.749 -3.035 -24.418 1.00 75.38 174 GLU A N 1
ATOM 1392 C CA . GLU A 1 174 ? 17.303 -1.876 -23.637 1.00 75.38 174 GLU A CA 1
ATOM 1393 C C . GLU A 1 174 ? 15.841 -1.512 -23.887 1.00 75.38 174 GLU A C 1
ATOM 1395 O O . GLU A 1 174 ? 15.071 -1.393 -22.931 1.00 75.38 174 GLU A O 1
ATOM 1400 N N . LYS A 1 175 ? 15.415 -1.434 -25.154 1.00 81.06 175 LYS A N 1
ATOM 1401 C CA . LYS A 1 175 ? 14.007 -1.207 -25.522 1.00 81.06 175 LYS A CA 1
ATOM 1402 C C . LYS A 1 175 ? 13.109 -2.298 -24.931 1.00 81.06 175 LYS A C 1
ATOM 1404 O O . LYS A 1 175 ? 12.031 -2.003 -24.413 1.00 81.06 175 LYS A O 1
ATOM 1409 N N . ALA A 1 176 ? 13.566 -3.554 -24.921 1.00 83.38 176 ALA A N 1
ATOM 1410 C CA . ALA A 1 176 ? 12.845 -4.654 -24.283 1.00 83.38 176 ALA A CA 1
ATOM 1411 C C . ALA A 1 176 ? 12.744 -4.495 -22.753 1.00 83.38 176 ALA A C 1
ATOM 1413 O O . ALA A 1 176 ? 11.686 -4.774 -22.179 1.00 83.38 176 ALA A O 1
ATOM 1414 N N . ARG A 1 177 ? 13.804 -4.030 -22.078 1.00 78.31 177 ARG A N 1
ATOM 1415 C CA . ARG A 1 177 ? 13.787 -3.737 -20.632 1.00 78.31 177 ARG A CA 1
ATOM 1416 C C . ARG A 1 177 ? 12.844 -2.577 -20.299 1.00 78.31 177 ARG A C 1
ATOM 1418 O O . ARG A 1 177 ? 12.008 -2.732 -19.409 1.00 78.31 177 ARG A O 1
ATOM 1425 N N . GLN A 1 178 ? 12.891 -1.481 -21.057 1.00 83.38 178 GLN A N 1
ATOM 1426 C CA . GLN A 1 178 ? 11.985 -0.336 -20.891 1.00 83.38 178 GLN A CA 1
ATOM 1427 C C . GLN A 1 178 ? 10.522 -0.726 -21.133 1.00 83.38 178 GLN A C 1
ATOM 1429 O O . GLN A 1 178 ? 9.643 -0.374 -20.348 1.00 83.38 178 GLN A O 1
ATOM 1434 N N . ALA A 1 179 ? 10.239 -1.512 -22.177 1.00 86.88 179 ALA A N 1
ATOM 1435 C CA . ALA A 1 179 ? 8.887 -1.990 -22.458 1.00 86.88 179 ALA A CA 1
ATOM 1436 C C . ALA A 1 179 ? 8.346 -2.888 -21.332 1.00 86.88 179 ALA A C 1
ATOM 1438 O O . ALA A 1 179 ? 7.170 -2.789 -20.976 1.00 86.88 179 ALA A O 1
ATOM 1439 N N . LYS A 1 180 ? 9.190 -3.744 -20.738 1.00 87.00 180 LYS A N 1
ATOM 1440 C CA . LYS A 1 180 ? 8.820 -4.553 -19.564 1.00 87.00 180 LYS A CA 1
ATOM 1441 C C . LYS A 1 180 ? 8.532 -3.675 -18.341 1.00 87.00 180 LYS A C 1
ATOM 1443 O O . LYS A 1 180 ? 7.506 -3.886 -17.698 1.00 87.00 180 LYS A O 1
ATOM 1448 N N . ALA A 1 181 ? 9.370 -2.675 -18.064 1.00 84.12 181 ALA A N 1
ATOM 1449 C CA . ALA A 1 181 ? 9.177 -1.742 -16.952 1.00 84.12 181 ALA A CA 1
ATOM 1450 C C . ALA A 1 181 ? 7.886 -0.914 -17.106 1.00 84.12 181 ALA A C 1
ATOM 1452 O O . ALA A 1 181 ? 7.056 -0.892 -16.200 1.00 84.12 181 ALA A O 1
ATOM 1453 N N . LYS A 1 182 ? 7.635 -0.347 -18.294 1.00 87.88 182 LYS A N 1
ATOM 1454 C CA . LYS A 1 182 ? 6.392 0.384 -18.607 1.00 87.88 182 LYS A CA 1
ATOM 1455 C C . LYS A 1 182 ? 5.148 -0.498 -18.470 1.00 87.88 182 LYS A C 1
ATOM 1457 O O . LYS A 1 182 ? 4.139 -0.063 -17.922 1.00 87.88 182 LYS A O 1
ATOM 1462 N N . LYS A 1 183 ? 5.205 -1.759 -18.921 1.00 90.69 183 LYS A N 1
ATOM 1463 C CA . LYS A 1 183 ? 4.106 -2.725 -18.723 1.00 90.69 183 LYS A CA 1
ATOM 1464 C C . LYS A 1 183 ? 3.871 -3.033 -17.241 1.00 90.69 183 LYS A C 1
ATOM 1466 O O . LYS A 1 183 ? 2.718 -3.175 -16.839 1.00 90.69 183 LYS A O 1
ATOM 1471 N N . ALA A 1 184 ? 4.929 -3.145 -16.438 1.00 86.62 184 ALA A N 1
ATOM 1472 C CA . ALA A 1 184 ? 4.816 -3.372 -14.999 1.00 86.62 184 ALA A CA 1
ATOM 1473 C C . ALA A 1 184 ? 4.173 -2.173 -14.279 1.00 86.62 184 ALA A C 1
ATOM 1475 O O . ALA A 1 184 ? 3.240 -2.379 -13.503 1.00 86.62 184 ALA A O 1
ATOM 1476 N N . LEU A 1 185 ? 4.584 -0.942 -14.612 1.00 86.06 185 LEU A N 1
ATOM 1477 C CA . LEU A 1 185 ? 3.989 0.293 -14.081 1.00 86.06 185 LEU A CA 1
ATOM 1478 C C . LEU A 1 185 ? 2.502 0.408 -14.434 1.00 86.06 185 LEU A C 1
ATOM 1480 O O . LEU A 1 185 ? 1.675 0.535 -13.535 1.00 86.06 185 LEU A O 1
ATOM 1484 N N . LYS A 1 186 ? 2.128 0.216 -15.707 1.00 89.88 186 LYS A N 1
ATOM 1485 C CA . LYS A 1 186 ? 0.712 0.230 -16.126 1.00 89.88 186 LYS A CA 1
ATOM 1486 C C . LYS A 1 186 ? -0.135 -0.806 -15.375 1.00 89.88 186 LYS A C 1
ATOM 1488 O O . LYS A 1 186 ? -1.254 -0.520 -14.955 1.00 89.88 186 LYS A O 1
ATOM 1493 N N . LYS A 1 187 ? 0.388 -2.024 -15.169 1.00 91.12 187 LYS A N 1
ATOM 1494 C CA . LYS A 1 187 ? -0.300 -3.065 -14.377 1.00 91.12 187 LYS A CA 1
ATOM 1495 C C . LYS A 1 187 ? -0.451 -2.668 -12.908 1.00 91.12 187 LYS A C 1
ATOM 1497 O O . LYS A 1 187 ? -1.444 -3.026 -12.276 1.00 91.12 187 LYS A O 1
ATOM 1502 N N . PHE A 1 188 ? 0.538 -1.984 -12.347 1.00 86.75 188 PHE A N 1
ATOM 1503 C CA . PHE A 1 188 ? 0.491 -1.489 -10.980 1.00 86.75 188 PHE A CA 1
ATOM 1504 C C . PHE A 1 188 ? -0.555 -0.375 -10.820 1.00 86.75 188 PHE A C 1
ATOM 1506 O O . PHE A 1 188 ? -1.442 -0.497 -9.977 1.00 86.75 188 PHE A O 1
ATOM 1513 N N . GLU A 1 189 ? -0.535 0.636 -11.688 1.00 88.88 189 GLU A N 1
ATOM 1514 C CA . GLU A 1 189 ? -1.516 1.730 -11.704 1.00 88.88 189 GLU A CA 1
ATOM 1515 C C . GLU A 1 189 ? -2.948 1.214 -11.874 1.00 88.88 189 GLU A C 1
ATOM 1517 O O . GLU A 1 189 ? -3.841 1.603 -11.123 1.00 88.88 189 GLU A O 1
ATOM 1522 N N . ALA A 1 190 ? -3.166 0.258 -12.784 1.00 91.38 190 ALA A N 1
ATOM 1523 C CA . ALA A 1 190 ? -4.474 -0.362 -12.975 1.00 91.38 190 ALA A CA 1
ATOM 1524 C C . ALA A 1 190 ? -4.968 -1.098 -11.716 1.00 91.38 190 ALA A C 1
ATOM 1526 O O . ALA A 1 190 ? -6.152 -1.030 -11.377 1.00 91.38 190 ALA A O 1
ATOM 1527 N N . ARG A 1 191 ? -4.078 -1.794 -10.990 1.00 90.12 191 ARG A N 1
ATOM 1528 C CA . ARG A 1 191 ? -4.427 -2.426 -9.705 1.00 90.12 191 ARG A CA 1
ATOM 1529 C C . ARG A 1 191 ? -4.766 -1.379 -8.649 1.00 90.12 191 ARG A C 1
ATOM 1531 O O . ARG A 1 191 ? -5.774 -1.536 -7.962 1.00 90.12 191 ARG A O 1
ATOM 1538 N N . ARG A 1 192 ? -3.983 -0.303 -8.556 1.00 87.25 192 ARG A N 1
ATOM 1539 C CA . ARG A 1 192 ? -4.224 0.799 -7.618 1.00 87.25 192 ARG A CA 1
ATOM 1540 C C . ARG A 1 192 ? -5.564 1.479 -7.887 1.00 87.25 192 ARG A C 1
ATOM 1542 O O . ARG A 1 192 ? -6.343 1.638 -6.957 1.00 87.25 192 ARG A O 1
ATOM 1549 N N . ALA A 1 193 ? -5.880 1.772 -9.147 1.00 88.31 193 ALA A N 1
ATOM 1550 C CA . ALA A 1 193 ? -7.162 2.348 -9.550 1.00 88.31 193 ALA A CA 1
ATOM 1551 C C . ALA A 1 193 ? -8.359 1.437 -9.208 1.00 88.31 193 ALA A C 1
ATOM 1553 O O . ALA A 1 193 ? -9.405 1.910 -8.768 1.00 88.31 193 ALA A O 1
ATOM 1554 N N . LYS A 1 194 ? -8.219 0.112 -9.362 1.00 91.31 194 LYS A N 1
ATOM 1555 C CA . LYS A 1 194 ? -9.254 -0.844 -8.925 1.00 91.31 194 LYS A CA 1
ATOM 1556 C C . LYS A 1 194 ? -9.445 -0.813 -7.407 1.00 91.31 194 LYS A C 1
ATOM 1558 O O . LYS A 1 194 ? -10.579 -0.818 -6.934 1.00 91.31 194 LYS A O 1
ATOM 1563 N N . TRP A 1 195 ? -8.354 -0.770 -6.645 1.00 88.44 195 TRP A N 1
ATOM 1564 C CA . TRP A 1 195 ? -8.407 -0.712 -5.184 1.00 88.44 195 TRP A CA 1
ATOM 1565 C C . TRP A 1 195 ? -8.969 0.606 -4.655 1.00 88.44 195 TRP A C 1
ATOM 1567 O O . TRP A 1 195 ? -9.777 0.577 -3.730 1.00 88.44 195 TRP A O 1
ATOM 1577 N N . THR A 1 196 ? -8.623 1.746 -5.255 1.00 89.94 196 THR A N 1
ATOM 1578 C CA . THR A 1 196 ? -9.193 3.042 -4.863 1.00 89.94 196 THR A CA 1
ATOM 1579 C C . THR A 1 196 ? -10.694 3.086 -5.119 1.00 89.94 196 THR A C 1
ATOM 1581 O O . THR A 1 196 ? -11.426 3.478 -4.215 1.00 89.94 196 THR A O 1
ATOM 1584 N N . LYS A 1 197 ? -11.168 2.582 -6.270 1.00 88.81 197 LYS A N 1
ATOM 1585 C CA . LYS A 1 197 ? -12.609 2.431 -6.548 1.00 88.81 197 LYS A CA 1
ATOM 1586 C C . LYS A 1 197 ? -13.306 1.568 -5.486 1.00 88.81 197 LYS A C 1
ATOM 1588 O O . LYS A 1 197 ? -14.331 1.958 -4.932 1.00 88.81 197 LYS A O 1
ATOM 1593 N N . ARG A 1 198 ? -12.735 0.408 -5.140 1.00 89.75 198 ARG A N 1
ATOM 1594 C CA . ARG A 1 198 ? -13.282 -0.467 -4.082 1.00 89.75 198 ARG A CA 1
ATOM 1595 C C . ARG A 1 198 ? -13.339 0.236 -2.727 1.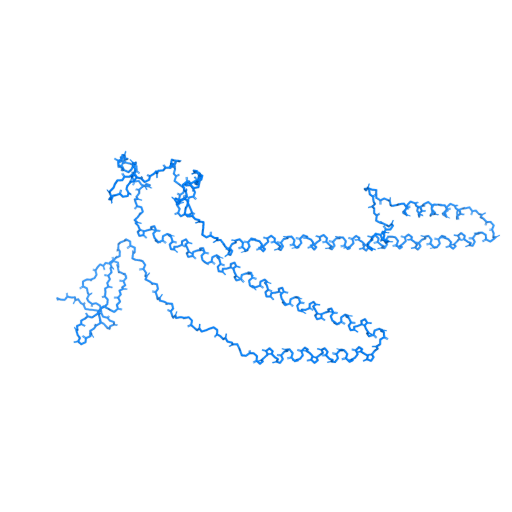00 89.75 198 ARG A C 1
ATOM 1597 O O . ARG A 1 198 ? -14.351 0.143 -2.043 1.00 89.75 198 ARG A O 1
ATOM 1604 N N . LEU A 1 199 ? -12.291 0.970 -2.362 1.00 91.25 199 LEU A N 1
ATOM 1605 C CA . LEU A 1 199 ? -12.248 1.733 -1.114 1.00 91.25 199 LEU A CA 1
ATOM 1606 C C . LEU A 1 199 ? -13.285 2.858 -1.088 1.00 91.25 199 LEU A C 1
ATOM 1608 O O . LEU A 1 199 ? -13.920 3.054 -0.057 1.00 91.25 199 LEU A O 1
ATOM 1612 N N . THR A 1 200 ? -13.497 3.577 -2.192 1.00 90.06 200 THR A N 1
ATOM 1613 C CA . THR A 1 200 ? -14.555 4.597 -2.265 1.00 90.06 200 THR A CA 1
ATOM 1614 C C . THR A 1 200 ? -15.938 3.982 -2.098 1.00 90.06 200 THR A C 1
ATOM 1616 O O . THR A 1 200 ? -16.728 4.489 -1.309 1.00 90.06 200 THR A O 1
ATOM 1619 N N . HIS A 1 201 ? -16.203 2.845 -2.746 1.00 89.50 201 HIS A N 1
ATOM 1620 C CA . HIS A 1 201 ? -17.456 2.109 -2.580 1.00 89.50 201 HIS A CA 1
ATOM 1621 C C . HIS A 1 201 ? -17.658 1.649 -1.129 1.00 89.50 201 HIS A C 1
ATOM 1623 O O . HIS A 1 201 ? -18.725 1.858 -0.556 1.00 89.50 201 HIS A O 1
ATOM 1629 N N . LEU A 1 202 ? -16.615 1.102 -0.499 1.00 91.50 202 LEU A N 1
ATOM 1630 C CA . LEU A 1 202 ? -16.664 0.670 0.897 1.00 91.50 202 LEU A CA 1
ATOM 1631 C C . LEU A 1 202 ? -16.915 1.845 1.859 1.00 91.50 202 LEU A C 1
ATOM 1633 O O . LEU A 1 202 ? -17.717 1.722 2.781 1.00 91.50 202 LEU A O 1
ATOM 1637 N N . LYS A 1 203 ? -16.278 3.001 1.624 1.00 92.50 203 LYS A N 1
ATOM 1638 C CA . LYS A 1 203 ? -16.501 4.227 2.409 1.00 92.50 203 LYS A CA 1
ATOM 1639 C C . LYS A 1 203 ? -17.938 4.731 2.291 1.00 92.50 203 LYS A C 1
ATOM 1641 O O . LYS A 1 203 ? -18.528 5.093 3.302 1.00 92.50 203 LYS A O 1
ATOM 1646 N N . ILE A 1 204 ? -18.506 4.722 1.083 1.00 91.81 204 ILE A N 1
ATOM 1647 C CA . ILE A 1 204 ? -19.900 5.127 0.853 1.00 91.81 204 ILE A CA 1
ATOM 1648 C C . ILE A 1 204 ? -20.854 4.184 1.594 1.00 91.81 204 ILE A C 1
ATOM 1650 O O . ILE A 1 204 ? -21.727 4.656 2.315 1.00 91.81 204 ILE A O 1
ATOM 1654 N N . ILE A 1 205 ? -20.648 2.865 1.499 1.00 91.50 205 ILE A N 1
ATOM 1655 C CA . ILE A 1 205 ? -21.462 1.872 2.221 1.00 91.50 205 ILE A CA 1
ATOM 1656 C C . ILE A 1 205 ? -21.355 2.085 3.736 1.00 91.50 205 ILE A C 1
ATOM 1658 O O . ILE A 1 205 ? -22.375 2.143 4.417 1.00 91.50 205 ILE A O 1
ATOM 1662 N N . SER A 1 206 ? -20.140 2.268 4.261 1.00 91.62 206 SER A N 1
ATOM 1663 C CA . SER A 1 206 ? -19.929 2.571 5.681 1.00 91.62 206 SER A CA 1
ATOM 1664 C C . SER A 1 206 ? -20.665 3.844 6.107 1.00 91.62 206 SER A C 1
ATOM 1666 O O . SER A 1 206 ? -21.273 3.864 7.174 1.00 91.62 206 SER A O 1
ATOM 1668 N N . GLY A 1 207 ? -20.649 4.891 5.278 1.00 91.94 207 GLY A N 1
ATOM 1669 C CA . GLY A 1 207 ? -21.395 6.125 5.525 1.00 91.94 207 GLY A CA 1
ATOM 1670 C C . GLY A 1 207 ? -22.909 5.898 5.560 1.00 91.94 207 GLY A C 1
ATOM 1671 O O . GLY A 1 207 ? -23.576 6.382 6.469 1.00 91.94 207 GLY A O 1
ATOM 1672 N N . ILE A 1 208 ? -23.449 5.099 4.633 1.00 91.75 208 ILE A N 1
ATOM 1673 C CA . ILE A 1 208 ? -24.876 4.737 4.607 1.00 91.75 208 ILE A CA 1
ATOM 1674 C C . ILE A 1 208 ? -25.271 3.968 5.873 1.00 91.75 208 ILE A C 1
ATOM 1676 O O . ILE A 1 208 ? -26.336 4.231 6.428 1.00 91.75 208 ILE A O 1
ATOM 1680 N N . VAL A 1 209 ? -24.420 3.061 6.366 1.00 91.38 209 VAL A N 1
ATOM 1681 C CA . VAL A 1 209 ? -24.671 2.329 7.620 1.00 91.38 209 VAL A CA 1
ATOM 1682 C C . VAL A 1 209 ? -24.754 3.289 8.807 1.00 91.38 209 VAL A C 1
ATOM 1684 O O . VAL A 1 209 ? -25.700 3.201 9.585 1.00 91.38 209 VAL A O 1
ATOM 1687 N N . VAL A 1 210 ? -23.827 4.248 8.915 1.00 91.44 210 VAL A N 1
ATOM 1688 C CA . VAL A 1 210 ? -23.852 5.268 9.980 1.00 91.44 210 VAL A CA 1
ATOM 1689 C C . VAL A 1 210 ? -25.116 6.130 9.895 1.00 91.44 210 VAL A C 1
ATOM 1691 O O . VAL A 1 210 ? -25.782 6.339 10.905 1.00 91.44 210 VAL A O 1
ATOM 1694 N N . VAL A 1 211 ? -25.510 6.571 8.696 1.00 90.81 211 VAL A N 1
ATOM 1695 C CA . VAL A 1 211 ? -26.775 7.304 8.492 1.00 90.81 211 VAL A CA 1
ATOM 1696 C C . VAL A 1 211 ? -27.985 6.438 8.860 1.00 90.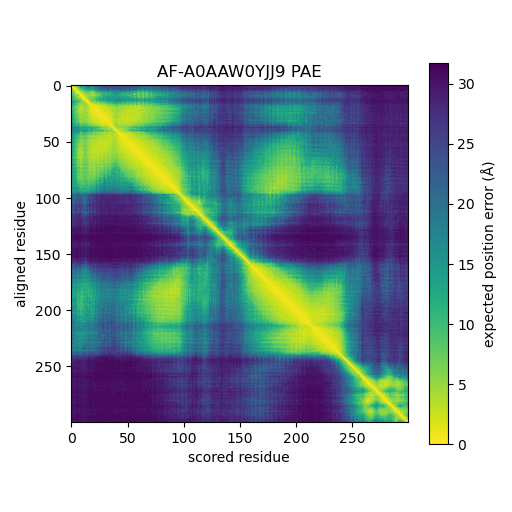81 211 VAL A C 1
ATOM 1698 O O . VAL A 1 211 ? -28.949 6.942 9.431 1.00 90.81 211 VAL A O 1
ATOM 1701 N N . GLY A 1 212 ? -27.928 5.131 8.600 1.00 88.94 212 GLY A N 1
ATOM 1702 C CA . GLY A 1 212 ? -28.974 4.172 8.953 1.00 88.94 212 GLY A CA 1
ATOM 1703 C C . GLY A 1 212 ? -29.191 3.999 10.452 1.00 88.94 212 GLY A C 1
ATOM 1704 O O . GLY A 1 212 ? -30.319 3.713 10.851 1.00 88.94 212 GLY A O 1
ATOM 1705 N N . LEU A 1 213 ? -28.164 4.240 11.273 1.00 90.31 213 LEU A N 1
ATOM 1706 C CA . LEU A 1 213 ? -28.299 4.270 12.733 1.00 90.31 213 LEU A CA 1
ATOM 1707 C C . LEU A 1 213 ? -29.122 5.474 13.215 1.00 90.31 213 LEU A C 1
ATOM 1709 O O . LEU A 1 213 ? -29.773 5.382 14.250 1.00 90.31 213 LEU A O 1
ATOM 1713 N N . VAL A 1 214 ? -29.125 6.581 12.462 1.00 92.62 214 VAL A N 1
ATOM 1714 C CA . VAL A 1 214 ? -29.851 7.813 12.814 1.00 92.62 214 VAL A CA 1
ATOM 1715 C C . VAL A 1 214 ? -31.233 7.858 12.160 1.00 92.62 214 VAL A C 1
ATOM 1717 O O . VAL A 1 214 ? -32.219 8.203 12.807 1.00 92.62 214 VAL A O 1
ATOM 1720 N N . ASN A 1 215 ? -31.337 7.510 10.873 1.00 92.25 215 ASN A N 1
ATOM 1721 C CA . ASN A 1 215 ? -32.602 7.530 10.145 1.00 92.25 215 ASN A CA 1
ATOM 1722 C C . ASN A 1 215 ? -32.681 6.428 9.076 1.00 92.25 215 ASN A C 1
ATOM 1724 O O . ASN A 1 215 ? -32.149 6.541 7.966 1.00 92.25 215 ASN A O 1
ATOM 1728 N N . ARG A 1 216 ? -33.446 5.378 9.394 1.00 90.38 216 ARG A N 1
ATOM 1729 C CA . ARG A 1 216 ? -33.621 4.196 8.541 1.00 90.38 216 ARG A CA 1
ATOM 1730 C C . ARG A 1 216 ? -34.226 4.517 7.170 1.00 90.38 216 ARG A C 1
ATOM 1732 O O . ARG A 1 216 ? -33.829 3.900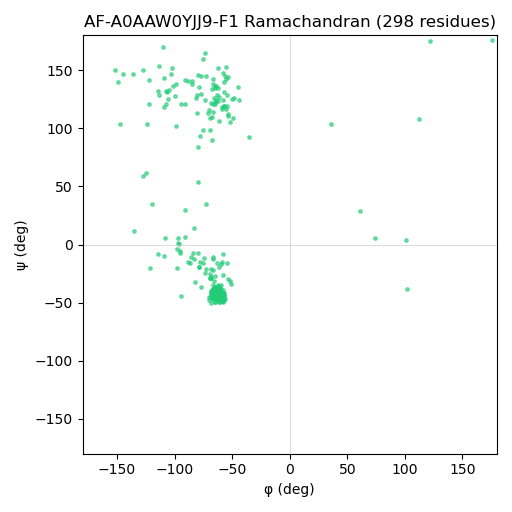 6.187 1.00 90.38 216 ARG A O 1
ATOM 1739 N N . LYS A 1 217 ? -35.159 5.475 7.072 1.00 93.25 217 LYS A N 1
ATOM 1740 C CA . LYS A 1 217 ? -35.827 5.807 5.797 1.00 93.25 217 LYS A CA 1
ATOM 1741 C C . LYS A 1 217 ? -34.858 6.464 4.814 1.00 93.25 217 LYS A C 1
ATOM 1743 O O . LYS A 1 217 ? -34.815 6.079 3.650 1.00 93.25 217 LYS A O 1
ATOM 1748 N N . ILE A 1 218 ? -34.041 7.396 5.304 1.00 90.06 218 ILE A N 1
ATOM 1749 C CA . ILE A 1 218 ? -33.024 8.079 4.494 1.00 90.06 218 ILE A CA 1
ATOM 1750 C C . ILE A 1 218 ? -31.966 7.078 4.019 1.00 90.06 218 ILE A C 1
ATOM 1752 O O . ILE A 1 218 ? -31.613 7.074 2.844 1.00 90.06 218 ILE A O 1
ATOM 1756 N N . ALA A 1 219 ? -31.514 6.173 4.890 1.00 90.38 219 ALA A N 1
ATOM 1757 C CA . ALA A 1 219 ? -30.527 5.164 4.514 1.00 90.38 219 ALA A CA 1
ATOM 1758 C C . ALA A 1 219 ? -31.020 4.211 3.414 1.00 90.38 219 ALA A C 1
ATOM 1760 O O . ALA A 1 219 ? -30.252 3.890 2.510 1.00 90.38 219 ALA A O 1
ATOM 1761 N N . VAL A 1 220 ? -32.296 3.806 3.441 1.00 91.69 220 VAL A N 1
ATOM 1762 C CA . VAL A 1 220 ? -32.893 2.978 2.377 1.00 91.69 220 VAL A CA 1
ATOM 1763 C C . VAL A 1 220 ? -32.905 3.722 1.038 1.00 91.69 220 VAL A C 1
ATOM 1765 O O . VAL A 1 220 ? -32.532 3.139 0.021 1.00 91.69 220 VAL A O 1
ATOM 1768 N N . VAL A 1 221 ? -33.254 5.014 1.029 1.00 93.25 221 VAL A N 1
ATOM 1769 C CA . VAL A 1 221 ? -33.223 5.845 -0.190 1.00 93.25 221 VAL A CA 1
ATOM 1770 C C . VAL A 1 221 ? -31.791 6.013 -0.711 1.00 93.25 221 VAL A C 1
ATOM 1772 O O . VAL A 1 221 ? -31.547 5.819 -1.901 1.00 93.25 221 VAL A O 1
ATOM 1775 N N . CYS A 1 222 ? -30.823 6.298 0.165 1.00 90.06 222 CYS A N 1
ATOM 1776 C CA . CYS A 1 222 ? -29.409 6.409 -0.208 1.00 90.06 222 CYS A CA 1
ATOM 1777 C C . CYS A 1 222 ? -28.852 5.093 -0.768 1.00 90.06 222 CYS A C 1
ATOM 1779 O O . CYS A 1 222 ? -28.086 5.107 -1.731 1.00 90.06 222 CYS A O 1
ATOM 1781 N N . LEU A 1 223 ? -29.250 3.953 -0.198 1.00 92.12 223 LEU A N 1
ATOM 1782 C CA . LEU A 1 223 ? -28.842 2.633 -0.671 1.00 92.12 223 LEU A CA 1
ATOM 1783 C C . LEU A 1 223 ? -29.442 2.319 -2.047 1.00 92.12 223 LEU A C 1
ATOM 1785 O O . LEU A 1 223 ? -28.717 1.880 -2.936 1.00 92.12 223 LEU A O 1
ATOM 1789 N N . ALA A 1 224 ? -30.730 2.605 -2.253 1.00 91.00 224 ALA A N 1
ATOM 1790 C CA . ALA A 1 224 ? -31.383 2.442 -3.550 1.00 91.00 224 ALA A CA 1
ATOM 1791 C C . ALA A 1 224 ? -30.746 3.335 -4.632 1.00 91.00 224 ALA A C 1
ATOM 1793 O O . ALA A 1 224 ? -30.427 2.856 -5.721 1.00 91.00 224 ALA A O 1
ATOM 1794 N N . GLY A 1 225 ? -30.479 4.607 -4.314 1.00 92.69 225 GLY A N 1
ATOM 1795 C CA . GLY A 1 225 ? -29.791 5.533 -5.217 1.00 92.69 225 GLY A CA 1
ATOM 1796 C C . GLY A 1 225 ? -28.363 5.091 -5.548 1.00 92.69 225 GLY A C 1
ATOM 1797 O O . GLY A 1 225 ? -27.922 5.196 -6.692 1.00 92.69 225 GLY A O 1
ATOM 1798 N N . TYR A 1 226 ? -27.650 4.526 -4.574 1.00 92.94 226 TYR A N 1
ATOM 1799 C CA . TYR A 1 226 ? -26.312 3.987 -4.787 1.00 92.94 226 TYR A CA 1
ATOM 1800 C C . TYR A 1 226 ? -26.312 2.727 -5.668 1.00 92.94 226 TYR A C 1
ATOM 1802 O O . TYR A 1 226 ? -25.485 2.622 -6.574 1.00 92.94 226 TYR A O 1
ATOM 1810 N N . ILE A 1 227 ? -27.261 1.805 -5.468 1.00 91.56 227 ILE A N 1
ATOM 1811 C CA . ILE A 1 227 ? -27.443 0.638 -6.347 1.00 91.56 227 ILE A CA 1
ATOM 1812 C C . ILE A 1 227 ? -27.696 1.107 -7.782 1.00 91.56 227 ILE A C 1
ATOM 1814 O O . ILE A 1 227 ? -26.996 0.670 -8.698 1.00 91.56 227 ILE A O 1
ATOM 1818 N N . TYR A 1 228 ? -28.615 2.058 -7.971 1.00 93.94 228 TYR A N 1
ATOM 1819 C CA . TYR A 1 228 ? -28.882 2.649 -9.282 1.00 93.94 228 TYR A CA 1
ATOM 1820 C C . TYR A 1 228 ? -27.619 3.253 -9.912 1.00 93.94 228 TYR A C 1
ATOM 1822 O O . TYR A 1 228 ? -27.306 2.955 -11.062 1.00 93.94 228 TYR A O 1
ATOM 1830 N N . TYR A 1 229 ? -26.843 4.031 -9.152 1.00 91.44 229 TYR A N 1
ATOM 1831 C CA . TYR A 1 229 ? -25.587 4.616 -9.624 1.00 91.44 229 TYR A CA 1
ATOM 1832 C C . TYR A 1 229 ? -24.578 3.553 -10.085 1.00 91.44 229 TYR A C 1
ATOM 1834 O O . TYR A 1 229 ? -23.992 3.680 -11.162 1.00 91.44 229 TYR A O 1
ATOM 1842 N N . THR A 1 230 ? -24.390 2.481 -9.307 1.00 88.31 230 THR A N 1
ATOM 1843 C CA . THR A 1 230 ? -23.478 1.390 -9.692 1.00 88.31 230 THR A CA 1
ATOM 1844 C C . THR A 1 230 ? -23.943 0.668 -10.954 1.00 88.31 230 THR A C 1
ATOM 1846 O O . THR A 1 230 ? -23.127 0.355 -11.821 1.00 88.31 230 THR A O 1
ATOM 1849 N N . PHE A 1 231 ? -25.253 0.466 -11.093 1.00 89.69 231 PHE A N 1
ATOM 1850 C CA . PHE A 1 231 ? -25.841 -0.176 -12.260 1.00 89.69 231 PHE A CA 1
ATOM 1851 C C . PHE A 1 231 ? -25.703 0.697 -13.514 1.00 89.69 231 PHE A C 1
ATOM 1853 O O . PHE A 1 231 ? -25.246 0.222 -14.553 1.00 89.69 231 PHE A O 1
ATOM 1860 N N . ALA A 1 232 ? -25.995 1.995 -13.400 1.00 88.25 232 ALA A N 1
ATOM 1861 C CA . ALA A 1 232 ? -25.829 2.966 -14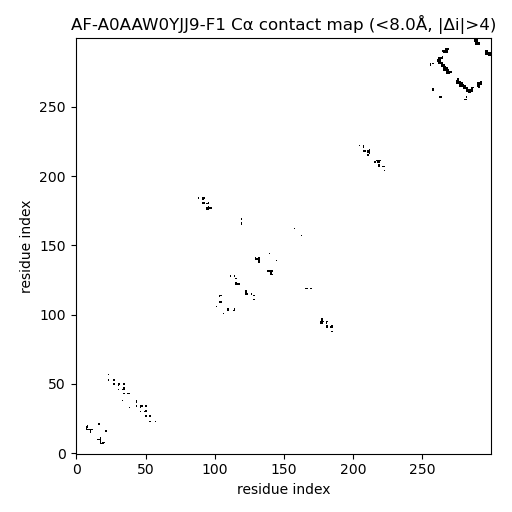.477 1.00 88.25 232 ALA A CA 1
ATOM 1862 C C . ALA A 1 232 ? -24.366 3.068 -14.944 1.00 88.25 232 ALA A C 1
ATOM 1864 O O . ALA A 1 232 ? -24.104 3.102 -16.145 1.00 88.25 232 ALA A O 1
ATOM 1865 N N . MET A 1 233 ? -23.403 3.049 -14.016 1.00 85.62 233 MET A N 1
ATOM 1866 C CA . MET A 1 233 ? -21.974 3.034 -14.350 1.00 85.62 233 MET A CA 1
ATOM 1867 C C . MET A 1 233 ? -21.563 1.776 -15.125 1.00 85.62 233 MET A C 1
ATOM 1869 O O . MET A 1 233 ? -20.814 1.886 -16.095 1.00 85.62 233 MET A O 1
ATOM 1873 N N . HIS A 1 234 ? -22.063 0.594 -14.748 1.00 83.75 234 HIS A N 1
ATOM 1874 C CA . HIS A 1 234 ? -21.781 -0.639 -15.488 1.00 83.75 234 HIS A CA 1
ATOM 1875 C C . HIS A 1 234 ? -22.416 -0.655 -16.879 1.00 83.75 234 HIS A C 1
ATOM 1877 O O . HIS A 1 234 ? -21.760 -1.060 -17.837 1.00 83.75 234 HIS A O 1
ATOM 1883 N N . LEU A 1 235 ? -23.650 -0.164 -17.017 1.00 84.31 235 LEU A N 1
ATOM 1884 C CA . LEU A 1 235 ? -24.282 -0.001 -18.328 1.00 84.31 235 LEU A CA 1
ATOM 1885 C C . LEU A 1 235 ? -23.499 0.979 -19.214 1.00 84.31 235 LEU A C 1
ATOM 1887 O O . LEU A 1 235 ? -23.272 0.700 -20.388 1.00 84.31 235 LEU A O 1
ATOM 1891 N N . ALA A 1 236 ? -23.026 2.093 -18.650 1.00 86.56 236 ALA A N 1
ATOM 1892 C CA . ALA A 1 236 ? -22.221 3.074 -19.373 1.00 86.56 236 ALA A CA 1
ATOM 1893 C C . ALA A 1 236 ? -20.843 2.530 -19.789 1.00 86.56 236 ALA A C 1
ATOM 1895 O O . ALA A 1 236 ? -20.340 2.887 -20.853 1.00 86.56 236 ALA A O 1
ATOM 1896 N N . GLU A 1 237 ? -20.220 1.670 -18.975 1.00 83.88 237 GLU A N 1
ATOM 1897 C CA . GLU A 1 237 ? -18.988 0.967 -19.356 1.00 83.88 237 GLU A CA 1
ATOM 1898 C C . GLU A 1 237 ? -19.242 -0.051 -20.478 1.00 83.88 237 GLU A C 1
ATOM 1900 O O . GLU A 1 237 ? -18.446 -0.107 -21.410 1.00 83.88 237 GLU A O 1
ATOM 1905 N N . MET A 1 238 ? -20.360 -0.788 -20.452 1.00 78.25 238 MET A N 1
ATOM 1906 C CA . MET A 1 238 ? -20.722 -1.723 -21.529 1.00 78.25 238 MET A CA 1
ATOM 1907 C C . MET A 1 238 ? -21.079 -1.026 -22.850 1.00 78.25 238 MET A C 1
ATOM 1909 O O . MET A 1 238 ? -20.851 -1.592 -23.915 1.00 78.25 238 MET A O 1
ATOM 1913 N N . LEU A 1 239 ? -21.599 0.206 -22.805 1.00 83.50 239 LEU A N 1
ATOM 1914 C CA . LEU A 1 239 ? -21.890 0.994 -24.009 1.00 83.50 239 LEU A CA 1
ATOM 1915 C C . LEU A 1 239 ? -20.650 1.649 -24.639 1.00 83.50 239 LEU A C 1
ATOM 1917 O O . LEU A 1 239 ? -20.714 2.108 -25.782 1.00 83.50 239 LEU A O 1
ATOM 1921 N N . LYS A 1 240 ? -19.520 1.729 -23.925 1.00 80.44 240 LYS A N 1
ATOM 1922 C CA . LYS A 1 240 ? -18.278 2.261 -24.497 1.00 80.44 240 LYS A CA 1
ATOM 1923 C C . LYS A 1 240 ? -17.669 1.217 -25.427 1.00 80.44 240 LYS A C 1
ATOM 1925 O O . LYS A 1 240 ? -16.967 0.315 -24.988 1.00 80.44 240 LYS A O 1
ATOM 1930 N N . VAL A 1 241 ? -17.912 1.380 -26.726 1.00 68.94 241 VAL A N 1
ATOM 1931 C CA . VAL A 1 241 ? -17.251 0.606 -27.784 1.00 68.94 241 VAL A CA 1
ATOM 1932 C C . VAL A 1 241 ? -15.732 0.737 -27.624 1.00 68.94 241 VAL A C 1
ATOM 1934 O O . VAL A 1 241 ? -15.190 1.845 -27.672 1.00 68.94 241 VAL A O 1
ATOM 1937 N N . GLU A 1 242 ? -15.041 -0.387 -27.416 1.00 58.72 242 GLU A N 1
ATOM 1938 C CA . GLU A 1 242 ? -13.579 -0.427 -27.397 1.00 58.72 242 GLU A CA 1
ATOM 1939 C C . GLU A 1 242 ? -13.055 0.020 -28.768 1.00 58.72 242 GLU A C 1
ATOM 1941 O O . GLU A 1 242 ? -13.121 -0.719 -29.751 1.00 58.72 242 GLU A O 1
ATOM 1946 N N . LYS A 1 243 ? -12.509 1.238 -28.846 1.00 52.31 243 LYS A N 1
ATOM 1947 C CA . LYS A 1 243 ? -11.669 1.645 -29.974 1.00 52.31 243 LYS A CA 1
ATOM 1948 C C . LYS A 1 243 ? -10.391 0.814 -29.906 1.00 52.31 243 LYS A C 1
ATOM 1950 O O . LYS A 1 243 ? -9.445 1.191 -29.217 1.00 52.31 243 LYS A O 1
ATOM 1955 N N . LYS A 1 244 ? -10.384 -0.348 -30.562 1.00 48.09 244 LYS A N 1
ATOM 1956 C CA . LYS A 1 244 ? -9.146 -1.075 -30.843 1.00 48.09 244 LYS A CA 1
ATOM 1957 C C . LYS A 1 244 ? -8.238 -0.128 -31.620 1.00 48.09 244 LYS A C 1
ATOM 1959 O O . LYS A 1 244 ? -8.625 0.367 -32.674 1.00 48.09 244 LYS A O 1
ATOM 1964 N N . GLU A 1 245 ? -7.078 0.158 -31.039 1.00 47.00 245 GLU A N 1
ATOM 1965 C CA . GLU A 1 245 ? -5.974 0.824 -31.720 1.00 47.00 245 GLU A CA 1
ATOM 1966 C C . GLU A 1 245 ? -5.747 0.114 -33.058 1.00 47.00 245 GLU A C 1
ATOM 1968 O O . GLU A 1 245 ? -5.627 -1.114 -33.099 1.00 47.00 245 GLU A O 1
ATOM 1973 N N . GLU A 1 246 ? -5.769 0.898 -34.132 1.00 42.09 246 GLU A N 1
ATOM 1974 C CA . GLU A 1 246 ? -5.530 0.460 -35.500 1.00 42.09 246 GLU A CA 1
ATOM 1975 C C . GLU A 1 246 ? -4.310 -0.462 -35.573 1.00 42.09 246 GLU A C 1
ATOM 1977 O O . GLU A 1 246 ? -3.262 -0.221 -34.964 1.00 42.09 246 GLU A O 1
ATOM 1982 N N . GLU A 1 247 ? -4.473 -1.545 -36.325 1.00 44.66 247 GLU A N 1
ATOM 1983 C CA . GLU A 1 247 ? -3.431 -2.500 -36.659 1.00 44.66 247 GLU A CA 1
ATOM 1984 C C . GLU A 1 247 ? -2.212 -1.760 -37.225 1.00 44.66 247 GLU A C 1
ATOM 1986 O O . GLU A 1 247 ? -2.209 -1.280 -38.357 1.00 44.66 247 GLU A O 1
ATOM 1991 N N . GLY A 1 248 ? -1.151 -1.650 -36.424 1.00 43.75 248 GLY A N 1
ATOM 1992 C CA . GLY A 1 248 ? 0.120 -1.124 -36.910 1.00 43.75 248 GLY A CA 1
ATOM 1993 C C . GLY A 1 248 ? 0.615 -1.938 -38.119 1.00 43.75 248 GLY A C 1
ATOM 1994 O O . GLY A 1 248 ? 0.437 -3.161 -38.143 1.00 43.75 248 GLY A O 1
ATOM 1995 N N . PRO A 1 249 ? 1.267 -1.300 -39.109 1.00 43.03 249 PRO A N 1
ATOM 1996 C CA . PRO A 1 249 ? 1.650 -1.947 -40.360 1.00 43.03 249 PRO A CA 1
ATOM 1997 C C . PRO A 1 249 ? 2.536 -3.174 -40.114 1.00 43.03 249 PRO A C 1
ATOM 1999 O O . PRO A 1 249 ? 3.417 -3.170 -39.246 1.00 43.03 249 PRO A O 1
ATOM 2002 N N . ALA A 1 250 ? 2.291 -4.230 -40.896 1.00 43.47 250 ALA A N 1
ATOM 2003 C CA . ALA A 1 250 ? 2.950 -5.528 -40.799 1.00 43.47 250 ALA A CA 1
ATOM 2004 C C . ALA A 1 250 ? 4.470 -5.391 -40.604 1.00 43.47 250 ALA A C 1
ATOM 2006 O O . ALA A 1 250 ? 5.176 -4.760 -41.395 1.00 43.47 250 ALA A O 1
ATOM 2007 N N . LYS A 1 251 ? 4.988 -6.001 -39.530 1.00 49.41 251 LYS A N 1
ATOM 2008 C CA . LYS A 1 251 ? 6.422 -6.032 -39.214 1.00 49.41 251 LYS A CA 1
ATOM 2009 C C . LYS A 1 251 ? 7.199 -6.558 -40.424 1.00 49.41 251 LYS A C 1
ATOM 2011 O O . LYS A 1 251 ? 7.125 -7.748 -40.727 1.00 49.41 251 LYS A O 1
ATOM 2016 N N . LYS A 1 252 ? 7.973 -5.687 -41.084 1.00 50.34 252 LYS A N 1
ATOM 2017 C CA . LYS A 1 252 ? 8.923 -6.075 -42.138 1.00 50.34 252 LYS A CA 1
ATOM 2018 C C . LYS A 1 252 ? 9.798 -7.224 -41.620 1.00 50.34 252 LYS A C 1
ATOM 2020 O O . LYS A 1 252 ? 10.395 -7.112 -40.544 1.00 50.34 252 LYS A O 1
ATOM 2025 N N . LYS A 1 253 ? 9.829 -8.342 -42.356 1.00 45.31 253 LYS A N 1
ATOM 2026 C CA . LYS A 1 253 ? 10.646 -9.521 -42.028 1.00 45.31 253 LYS A CA 1
ATOM 2027 C C . LYS A 1 253 ? 12.106 -9.079 -41.864 1.00 45.31 253 LYS A C 1
ATOM 2029 O O . LYS A 1 253 ? 12.639 -8.365 -42.710 1.00 45.31 253 LYS A O 1
ATOM 2034 N N . LYS A 1 254 ? 12.733 -9.458 -40.749 1.00 47.97 254 LYS A N 1
ATOM 2035 C CA . LYS A 1 254 ? 14.134 -9.124 -40.459 1.00 47.97 254 LYS A CA 1
ATOM 2036 C C . LYS A 1 254 ? 15.037 -9.770 -41.518 1.00 47.97 254 LYS A C 1
ATOM 2038 O O . LYS A 1 254 ? 14.934 -10.976 -41.727 1.00 47.97 254 LYS A O 1
ATOM 2043 N N . LYS A 1 255 ? 15.925 -8.988 -42.145 1.00 50.38 255 LYS A N 1
ATOM 2044 C CA . LYS A 1 255 ? 17.047 -9.533 -42.925 1.00 50.38 255 LYS A CA 1
ATOM 2045 C C . LYS A 1 255 ? 17.935 -10.341 -41.974 1.00 50.38 255 LYS A C 1
ATOM 2047 O O . LYS A 1 255 ? 18.305 -9.848 -40.910 1.00 50.38 255 LYS A O 1
ATOM 2052 N N . ILE A 1 256 ? 18.206 -11.589 -42.336 1.00 45.84 256 ILE A N 1
ATOM 2053 C CA . ILE A 1 256 ? 19.107 -12.476 -41.598 1.00 45.84 256 ILE A CA 1
ATOM 2054 C C . ILE A 1 256 ? 20.534 -11.979 -41.877 1.00 45.84 256 ILE A C 1
ATOM 2056 O O . ILE A 1 256 ? 20.872 -11.836 -43.054 1.00 45.84 256 ILE A O 1
ATOM 2060 N N . PRO A 1 257 ? 21.354 -11.665 -40.858 1.00 49.03 257 PRO A N 1
ATOM 2061 C CA . PRO A 1 257 ? 22.730 -11.241 -41.091 1.00 49.03 257 PRO A CA 1
ATOM 2062 C C . PRO A 1 257 ? 23.525 -12.408 -41.689 1.00 49.03 257 PRO A C 1
ATOM 2064 O O . PRO A 1 257 ? 23.535 -13.510 -41.138 1.00 49.03 257 PRO A O 1
ATOM 2067 N N . ALA A 1 258 ? 24.165 -12.176 -42.835 1.00 51.22 258 ALA A N 1
ATOM 2068 C CA . ALA A 1 258 ? 25.129 -13.106 -43.404 1.00 51.22 258 ALA A CA 1
ATOM 2069 C C . ALA A 1 258 ? 26.392 -13.071 -42.531 1.00 51.22 258 ALA A C 1
ATOM 2071 O O . ALA A 1 258 ? 27.048 -12.039 -42.424 1.00 51.22 258 ALA A O 1
ATOM 2072 N N . GLY A 1 259 ? 26.692 -14.175 -41.848 1.00 48.28 259 GLY A N 1
ATOM 2073 C CA . GLY A 1 259 ? 27.959 -14.335 -41.134 1.00 48.28 259 GLY A CA 1
ATOM 2074 C C . GLY A 1 259 ? 29.132 -14.575 -42.098 1.00 48.28 259 GLY A C 1
ATOM 2075 O O . GLY A 1 259 ? 28.907 -14.914 -43.264 1.00 48.28 259 GLY A O 1
ATOM 2076 N N . PRO A 1 260 ? 30.386 -14.440 -41.628 1.00 43.22 260 PRO A N 1
ATOM 2077 C CA . PRO A 1 260 ? 31.571 -14.700 -42.442 1.00 43.22 260 PRO A CA 1
ATOM 2078 C C . PRO A 1 260 ? 31.562 -16.145 -42.975 1.00 43.22 260 PRO A C 1
ATOM 2080 O O . PRO A 1 260 ? 31.432 -17.096 -42.206 1.00 43.22 260 PRO A O 1
ATOM 2083 N N . GLY A 1 261 ? 31.664 -16.299 -44.301 1.00 53.22 261 GLY A N 1
ATOM 2084 C CA . GLY A 1 261 ? 31.609 -17.591 -45.007 1.00 53.22 261 GLY A CA 1
ATOM 2085 C C . GLY A 1 261 ? 30.266 -17.938 -45.671 1.00 53.22 261 GLY A C 1
ATOM 2086 O O . GLY A 1 261 ? 30.132 -19.032 -46.211 1.00 53.22 261 GLY A O 1
ATOM 2087 N N . MET A 1 262 ? 29.274 -17.039 -45.648 1.00 54.41 262 MET A N 1
ATOM 2088 C CA . MET A 1 262 ? 27.978 -17.226 -46.321 1.00 54.41 262 MET A CA 1
ATOM 2089 C C . MET A 1 262 ? 27.894 -16.360 -47.587 1.00 54.41 262 MET A C 1
ATOM 2091 O O . MET A 1 262 ? 28.056 -15.144 -47.520 1.00 54.41 262 MET A O 1
ATOM 2095 N N . ALA A 1 263 ? 27.611 -16.975 -48.736 1.00 60.16 263 ALA A N 1
ATOM 2096 C CA . ALA A 1 263 ? 27.352 -16.287 -49.999 1.00 60.16 263 ALA A CA 1
ATOM 2097 C C . ALA A 1 263 ? 25.849 -15.998 -50.162 1.00 60.16 263 ALA A C 1
ATOM 2099 O O . ALA A 1 263 ? 25.004 -16.822 -49.800 1.00 60.16 263 ALA A O 1
ATOM 2100 N N . MET A 1 264 ? 25.504 -14.834 -50.715 1.00 62.31 264 MET A N 1
ATOM 2101 C CA . MET A 1 264 ? 24.117 -14.449 -50.997 1.00 62.31 264 MET A CA 1
ATOM 2102 C C . MET A 1 264 ? 23.654 -15.076 -52.314 1.00 62.31 264 MET A C 1
ATOM 2104 O O . MET A 1 264 ? 24.305 -14.884 -53.337 1.00 62.31 264 MET A O 1
ATOM 2108 N N . THR A 1 265 ? 22.528 -15.796 -52.296 1.00 66.00 265 THR A N 1
ATOM 2109 C CA . THR A 1 265 ? 21.858 -16.251 -53.525 1.00 66.00 265 THR A CA 1
ATOM 2110 C C . THR A 1 265 ? 20.596 -15.415 -53.743 1.00 66.00 265 THR A C 1
ATOM 2112 O O . THR A 1 265 ? 19.814 -15.212 -52.807 1.00 66.00 265 THR A O 1
ATOM 2115 N N . TYR A 1 266 ? 20.421 -14.903 -54.963 1.00 70.00 266 TYR A N 1
ATOM 2116 C CA . TYR A 1 266 ? 19.315 -14.027 -55.355 1.00 70.00 266 TYR A CA 1
ATOM 2117 C C . TYR A 1 266 ? 18.216 -14.825 -56.063 1.00 70.00 266 TYR A C 1
ATOM 2119 O O . TYR A 1 266 ? 18.490 -15.703 -56.882 1.00 70.00 266 TYR A O 1
ATOM 2127 N N . ILE A 1 267 ? 16.964 -14.513 -55.737 1.00 73.81 267 ILE A N 1
ATOM 2128 C CA . ILE A 1 267 ? 15.781 -15.061 -56.394 1.00 73.81 267 ILE A CA 1
ATOM 2129 C C . ILE A 1 267 ? 15.361 -14.085 -57.488 1.00 73.81 267 ILE A C 1
ATOM 2131 O O . ILE A 1 267 ? 15.040 -12.933 -57.187 1.00 73.81 267 ILE A O 1
ATOM 2135 N N . TYR A 1 268 ? 15.330 -14.558 -58.730 1.00 71.69 268 TYR A N 1
ATOM 2136 C CA . TYR A 1 268 ? 14.839 -13.793 -59.874 1.00 71.69 268 TYR A CA 1
ATOM 2137 C C . TYR A 1 268 ? 13.454 -14.297 -60.277 1.00 71.69 268 TYR A C 1
ATOM 2139 O O . TYR A 1 268 ? 13.245 -15.503 -60.402 1.00 71.69 268 TYR A O 1
ATOM 2147 N N . GLU A 1 269 ? 12.507 -13.388 -60.494 1.00 74.75 269 GLU A N 1
ATOM 2148 C CA . GLU A 1 269 ? 11.192 -13.723 -61.042 1.00 74.75 269 GLU A CA 1
ATOM 2149 C C . GLU A 1 269 ? 11.073 -13.230 -62.492 1.00 74.75 269 GLU A C 1
ATOM 2151 O O . GLU A 1 269 ? 11.430 -12.080 -62.788 1.00 74.75 269 GLU A O 1
ATOM 2156 N N . PRO A 1 270 ? 10.597 -14.084 -63.419 1.00 66.56 270 PRO A N 1
ATOM 2157 C CA . PRO A 1 270 ? 10.409 -13.697 -64.808 1.00 66.56 270 PRO A CA 1
ATOM 2158 C C . PRO A 1 270 ? 9.251 -12.698 -64.907 1.00 66.56 270 PRO A C 1
ATOM 2160 O O . PRO A 1 270 ? 8.087 -13.045 -64.725 1.00 66.56 270 PRO A O 1
ATOM 2163 N N . THR A 1 271 ? 9.582 -11.440 -65.193 1.00 68.44 271 THR A N 1
ATOM 2164 C CA . THR A 1 271 ? 8.618 -10.381 -65.519 1.00 68.44 271 THR A CA 1
ATOM 2165 C C . THR A 1 271 ? 8.638 -10.178 -67.044 1.00 68.44 271 THR A C 1
ATOM 2167 O O . THR A 1 271 ? 9.684 -10.402 -67.654 1.00 68.44 271 THR A O 1
ATOM 2170 N N . PRO A 1 272 ? 7.546 -9.735 -67.699 1.00 63.44 272 PRO A N 1
ATOM 2171 C CA . PRO A 1 272 ? 7.537 -9.440 -69.142 1.00 63.44 272 PRO A CA 1
ATOM 2172 C C . PRO A 1 272 ? 8.615 -8.445 -69.623 1.00 63.44 272 PRO A C 1
ATOM 2174 O O . PRO A 1 272 ? 8.910 -8.397 -70.810 1.00 63.44 272 PRO A O 1
ATOM 2177 N N . GLU A 1 273 ? 9.234 -7.689 -68.714 1.00 70.19 273 GLU A N 1
ATOM 2178 C CA . GLU A 1 273 ? 10.324 -6.736 -68.984 1.00 70.19 273 GLU A CA 1
ATOM 2179 C C . GLU A 1 273 ? 11.735 -7.310 -68.716 1.00 70.19 273 GLU A C 1
ATOM 2181 O O . GLU A 1 273 ? 12.724 -6.595 -68.850 1.00 70.19 273 GLU A O 1
ATOM 2186 N N . GLY A 1 274 ? 11.841 -8.580 -68.304 1.00 65.25 274 GLY A N 1
ATOM 2187 C CA . GLY A 1 274 ? 13.091 -9.244 -67.914 1.00 65.25 274 GLY A CA 1
ATOM 2188 C C . GLY A 1 274 ? 13.084 -9.789 -66.474 1.00 65.25 274 GLY A C 1
ATOM 2189 O O . GLY A 1 274 ? 12.117 -9.594 -65.731 1.00 65.25 274 GLY A O 1
ATOM 2190 N N . PRO A 1 275 ? 14.142 -10.509 -66.057 1.00 68.62 275 PRO A N 1
ATOM 2191 C CA . PRO A 1 275 ? 14.249 -11.051 -64.703 1.00 68.62 275 PRO A CA 1
ATOM 2192 C C . PRO A 1 275 ? 14.428 -9.923 -63.672 1.00 68.62 275 PRO A C 1
ATOM 2194 O O . PRO A 1 275 ? 15.392 -9.161 -63.746 1.00 68.62 275 PRO A O 1
ATOM 2197 N N . LYS A 1 276 ? 13.517 -9.822 -62.693 1.00 69.50 276 LYS A N 1
ATOM 2198 C CA . LYS A 1 276 ? 13.601 -8.862 -61.572 1.00 69.50 276 LYS A CA 1
ATOM 2199 C C . LYS A 1 276 ? 13.899 -9.587 -60.258 1.00 69.50 276 LYS A C 1
ATOM 2201 O O . LYS A 1 276 ? 13.409 -10.690 -60.027 1.00 69.50 276 LYS A O 1
ATOM 2206 N N . GLU A 1 277 ? 14.702 -8.968 -59.395 1.00 71.06 277 GLU A N 1
ATOM 2207 C CA . GLU A 1 277 ? 15.058 -9.520 -58.081 1.00 71.06 277 GLU A CA 1
ATOM 2208 C C . GLU A 1 277 ? 13.853 -9.494 -57.128 1.00 71.06 277 GLU A C 1
ATOM 2210 O O . GLU A 1 277 ? 13.365 -8.427 -56.755 1.00 71.06 277 GLU A O 1
ATOM 2215 N N . ALA A 1 278 ? 13.385 -10.672 -56.711 1.00 68.44 278 ALA A N 1
ATOM 2216 C CA . ALA A 1 278 ? 12.247 -10.836 -55.803 1.00 68.44 278 ALA A CA 1
ATOM 2217 C C . ALA A 1 278 ? 12.675 -11.055 -54.338 1.00 68.44 278 ALA A C 1
ATOM 2219 O O . ALA A 1 278 ? 11.904 -10.815 -53.405 1.00 68.44 278 ALA A O 1
ATOM 2220 N N . GLY A 1 279 ? 13.918 -11.485 -54.100 1.00 69.94 279 GLY A N 1
ATOM 2221 C CA . GLY A 1 279 ? 14.447 -11.693 -52.752 1.00 69.94 279 GLY A CA 1
ATOM 2222 C C . GLY A 1 279 ? 15.850 -12.292 -52.733 1.00 69.94 279 GLY A C 1
ATOM 2223 O O . GLY A 1 279 ? 16.402 -12.630 -53.772 1.00 69.94 279 GLY A O 1
ATOM 2224 N N . ALA A 1 280 ? 16.436 -12.434 -51.544 1.00 72.50 280 ALA A N 1
ATOM 2225 C CA . ALA A 1 280 ? 17.737 -13.077 -51.372 1.00 72.50 280 ALA A CA 1
ATOM 2226 C C . ALA A 1 280 ? 17.797 -13.857 -50.053 1.00 72.50 280 ALA A C 1
ATOM 2228 O O . ALA A 1 280 ? 17.199 -13.442 -49.054 1.00 72.50 280 ALA A O 1
ATOM 2229 N N . PHE A 1 281 ? 18.534 -14.967 -50.040 1.00 67.25 281 PHE A N 1
ATOM 2230 C CA . PHE A 1 281 ? 18.763 -15.780 -48.845 1.00 67.25 281 PHE A CA 1
ATOM 2231 C C . PHE A 1 281 ? 20.237 -16.206 -48.737 1.00 67.25 281 PHE A C 1
ATOM 2233 O O . PHE A 1 281 ? 20.908 -16.394 -49.756 1.00 67.25 281 PHE A O 1
ATOM 2240 N N . PRO A 1 282 ? 20.775 -16.331 -47.509 1.00 63.34 282 PRO A N 1
ATOM 2241 C CA . PRO A 1 282 ? 22.173 -16.681 -47.316 1.00 63.34 282 PRO A CA 1
ATOM 2242 C C . PRO A 1 282 ? 22.384 -18.191 -47.500 1.00 63.34 282 PRO A C 1
ATOM 2244 O O . PRO A 1 282 ? 21.633 -19.011 -46.972 1.00 63.34 282 PRO A O 1
ATOM 2247 N N . THR A 1 283 ? 23.432 -18.558 -48.230 1.00 63.09 283 THR A N 1
ATOM 2248 C CA . THR A 1 283 ? 23.814 -19.943 -48.540 1.00 63.09 283 THR A CA 1
ATOM 2249 C C . THR A 1 283 ? 25.274 -20.195 -48.183 1.00 63.09 283 THR A C 1
ATOM 2251 O O . THR A 1 283 ? 26.101 -19.289 -48.223 1.00 63.09 283 THR A O 1
ATOM 2254 N N . ARG A 1 284 ? 25.608 -21.438 -47.829 1.00 53.28 284 ARG A N 1
ATOM 2255 C CA . ARG A 1 284 ? 26.942 -21.818 -47.329 1.00 53.28 284 ARG A CA 1
ATOM 2256 C C . ARG A 1 284 ? 28.026 -21.872 -48.420 1.00 53.28 284 ARG A C 1
ATOM 2258 O O . ARG A 1 284 ? 29.203 -21.967 -48.104 1.00 53.28 284 ARG A O 1
ATOM 2265 N N . SER A 1 285 ? 27.634 -21.817 -49.691 1.00 56.72 285 SER A N 1
ATOM 2266 C CA . SER A 1 285 ? 28.524 -21.817 -50.854 1.00 56.72 285 SER A CA 1
ATOM 2267 C C . SER A 1 285 ? 27.873 -21.015 -51.983 1.00 56.72 285 SER A C 1
ATOM 2269 O O . SER A 1 285 ? 26.665 -21.179 -52.175 1.00 56.72 285 SER A O 1
ATOM 2271 N N . PRO A 1 286 ? 28.619 -20.192 -52.743 1.00 57.38 286 PRO A N 1
ATOM 2272 C CA . PRO A 1 286 ? 28.063 -19.488 -53.892 1.00 57.38 286 PRO A CA 1
ATOM 2273 C C . PRO A 1 286 ? 27.517 -20.512 -54.887 1.00 57.38 286 PRO A C 1
ATOM 2275 O O . PRO A 1 286 ? 28.249 -21.366 -55.386 1.00 57.38 286 PRO A O 1
ATOM 2278 N N . SER A 1 287 ? 26.207 -20.475 -55.122 1.00 57.00 287 SER A N 1
ATOM 2279 C CA . SER A 1 287 ? 25.587 -21.331 -56.123 1.00 57.00 287 SER A CA 1
ATOM 2280 C C . SER A 1 287 ? 25.578 -20.585 -57.457 1.00 57.00 287 SER A C 1
ATOM 2282 O O . SER A 1 287 ? 24.999 -19.511 -57.563 1.00 57.00 287 SER A O 1
ATOM 2284 N N . HIS A 1 288 ? 26.209 -21.144 -58.495 1.00 59.31 288 HIS A N 1
ATOM 2285 C CA . HIS A 1 288 ? 26.091 -20.661 -59.884 1.00 59.31 288 HIS A CA 1
ATOM 2286 C C . HIS A 1 288 ? 24.712 -21.009 -60.489 1.00 59.31 288 HIS A C 1
ATOM 2288 O O . HIS A 1 288 ? 24.590 -21.396 -61.650 1.00 59.31 288 HIS A O 1
ATOM 2294 N N . ARG A 1 289 ? 23.661 -20.977 -59.667 1.00 60.97 289 ARG A N 1
ATOM 2295 C CA . ARG A 1 289 ? 22.311 -21.404 -60.025 1.00 60.97 289 ARG A CA 1
ATOM 2296 C C . ARG A 1 289 ? 21.394 -20.196 -60.011 1.00 60.97 289 ARG A C 1
ATOM 2298 O O . ARG A 1 289 ? 21.377 -19.441 -59.044 1.00 60.97 289 ARG A O 1
ATOM 2305 N N . LEU A 1 290 ? 20.607 -20.049 -61.069 1.00 61.94 290 LEU A N 1
ATOM 2306 C CA . LEU A 1 290 ? 19.501 -19.106 -61.083 1.00 61.94 290 LEU A CA 1
ATOM 2307 C C . LEU A 1 290 ? 18.329 -19.769 -60.361 1.00 61.94 290 LEU A C 1
ATOM 2309 O O . LEU A 1 290 ? 17.794 -20.790 -60.801 1.00 61.94 290 LEU A O 1
ATOM 2313 N N . THR A 1 291 ? 17.967 -19.209 -59.212 1.00 65.44 291 THR A N 1
ATOM 2314 C CA . THR A 1 291 ? 16.820 -19.657 -58.423 1.00 65.44 291 THR A CA 1
ATOM 2315 C C . THR A 1 291 ? 15.629 -18.749 -58.681 1.00 65.44 291 THR A C 1
ATOM 2317 O O . THR A 1 291 ? 15.735 -17.533 -58.544 1.00 65.44 291 THR A O 1
ATOM 2320 N N . THR A 1 292 ? 14.493 -19.340 -59.035 1.00 68.25 292 THR A N 1
ATOM 2321 C CA . THR A 1 292 ? 13.189 -18.668 -59.110 1.00 68.25 292 THR A CA 1
ATOM 2322 C C . THR A 1 292 ? 12.295 -19.188 -57.980 1.00 68.25 292 THR A C 1
ATOM 2324 O O . THR A 1 292 ? 12.642 -20.166 -57.316 1.00 68.25 292 THR A O 1
ATOM 2327 N N . SER A 1 293 ? 11.138 -18.569 -57.738 1.00 65.69 293 SER A N 1
ATOM 2328 C CA . SER A 1 293 ? 10.172 -19.049 -56.736 1.00 65.69 293 SER A CA 1
ATOM 2329 C C . SER A 1 293 ? 9.595 -20.442 -57.045 1.00 65.69 293 SER A C 1
ATOM 2331 O O . SER A 1 293 ? 9.065 -21.083 -56.138 1.00 65.69 293 SER A O 1
ATOM 2333 N N . PHE A 1 294 ? 9.744 -20.936 -58.283 1.00 59.69 294 PHE A N 1
ATOM 2334 C CA . PHE A 1 294 ? 9.153 -22.195 -58.755 1.00 59.69 294 PHE A CA 1
ATOM 2335 C C . PHE A 1 294 ? 10.161 -23.244 -59.261 1.00 59.69 294 PHE A C 1
ATOM 2337 O O . PHE A 1 294 ? 9.815 -24.421 -59.311 1.00 59.69 294 PHE A O 1
ATOM 2344 N N . ASP A 1 295 ? 11.386 -22.859 -59.631 1.00 58.34 295 ASP A N 1
ATOM 2345 C CA . ASP A 1 295 ? 12.393 -23.770 -60.204 1.00 58.34 295 ASP A CA 1
ATOM 2346 C C . ASP A 1 295 ? 13.831 -23.299 -59.896 1.00 58.34 295 ASP A C 1
ATOM 2348 O O . ASP A 1 295 ? 14.099 -22.096 -59.786 1.00 58.34 295 ASP A O 1
ATOM 2352 N N . SER A 1 296 ? 14.771 -24.242 -59.784 1.00 59.53 296 SER A N 1
ATOM 2353 C CA . SER A 1 296 ? 16.203 -23.985 -59.583 1.00 59.53 296 SER A CA 1
ATOM 2354 C C . SER A 1 296 ? 17.024 -24.659 -60.683 1.00 59.53 296 SER A C 1
ATOM 2356 O O . SER A 1 296 ? 17.251 -25.870 -60.632 1.00 59.53 296 SER A O 1
ATOM 2358 N N . ARG A 1 297 ? 17.509 -23.886 -61.661 1.00 57.59 297 ARG A N 1
ATOM 2359 C CA . ARG A 1 297 ? 18.342 -24.403 -62.763 1.00 57.59 297 ARG A CA 1
ATOM 2360 C C . ARG A 1 297 ? 19.764 -23.851 -62.694 1.00 57.59 297 ARG A C 1
ATOM 2362 O O . ARG A 1 297 ? 20.013 -22.784 -62.131 1.00 57.59 297 ARG A O 1
ATOM 2369 N N . TYR A 1 298 ? 20.714 -24.605 -63.242 1.00 45.59 298 TYR A N 1
ATOM 2370 C CA . TYR A 1 298 ? 22.074 -24.109 -63.459 1.00 45.59 298 TYR A CA 1
ATOM 2371 C C . TYR A 1 298 ? 22.034 -22.957 -64.464 1.00 45.59 298 TYR A C 1
ATOM 2373 O O . TYR A 1 298 ? 21.318 -23.047 -65.460 1.00 45.59 298 TYR A O 1
ATOM 2381 N N . ALA A 1 299 ? 22.779 -21.884 -64.193 1.00 49.22 299 ALA A N 1
ATOM 2382 C CA . ALA A 1 299 ? 23.066 -20.897 -65.223 1.00 49.22 299 ALA A CA 1
ATOM 2383 C C . ALA A 1 299 ? 23.966 -21.585 -66.263 1.00 49.22 299 ALA A C 1
ATOM 2385 O O . ALA A 1 299 ? 25.090 -21.961 -65.931 1.00 49.22 299 ALA A O 1
ATOM 2386 N N . SER A 1 300 ? 23.430 -21.852 -67.455 1.00 39.06 300 SER A N 1
ATOM 2387 C CA . SER A 1 300 ? 24.203 -22.280 -68.627 1.00 39.06 300 SER A CA 1
ATOM 2388 C C . SER A 1 300 ? 24.823 -21.075 -69.311 1.00 39.06 300 SER A C 1
ATOM 2390 O O . SER A 1 300 ? 24.043 -20.119 -69.533 1.00 39.06 300 SER A O 1
#

Radius of gyration: 40.5 Å; Cα contacts (8 Å, |Δi|>4): 161; chains: 1; bounding box: 90×46×130 Å